Protein 3BD3 (pdb70)

CATH classification: 2.60.40.10

Secondary structure (DSSP, 8-state):
--EEEE-SEEEE-TT--EEEEEEESS--EETTTTEE-EEEEEE-TTSPPEEEEETTTEEPTT--TTEEEEEETTEEEEEESS--GGG-EEEEEEE-SS-SS-B---EEEEE-/--EEEE-SEEEE-TT--EEEEEEESS--EETTTTEE-EEEEEE-TTS--EEEEETTTEEPTT--TTEEEEEETTEEEEEESS--GGG-EEEEEEE-SSSS-EE---EEEEE-

B-factor: mean 33.88, std 13.58, range [15.24, 84.73]

Sequence (224 aa):
LVMSQSPSSLAVSAGEKVTMSCKSSQSLFNSRTRKNYLAWYQQKPGQSPKLLIYWASTRESGVPDRFTGSGSGTDFTLTISSVQAEDLAVYYCKQSYYHMYTFGSGTKLEIKLVMSQSPSSLAVSAGEKVTMSCKSSQSLFNSRTRKNYLAWYQQKPGQSPKLLIYWASTRESGVPDRFTGSGSGTDFTLTISSVQAEDLAVYYCKQSYYHMYTFGSGTKLEIK

Structure (mmCIF, N/CA/C/O backbone):
data_3BD3
#
_entry.id   3BD3
#
_cell.length_a   61.746
_cell.length_b   61.746
_cell.length_c   95.752
_cell.angle_alpha   90.00
_cell.angle_beta   90.00
_cell.angle_gamma   120.00
#
_symmetry.space_group_name_H-M   'P 31 2 1'
#
loop_
_entity.id
_entity.type
_entity.pdbx_description
1 polymer 'catalytic antibody'
2 non-polymer 2-[BIS-(2-HYDROXY-ETHYL)-AMINO]-2-HYDROXYMETHYL-PROPANE-1,3-DIOL
3 water water
#
loop_
_atom_site.group_PDB
_atom_site.id
_atom_site.type_symbol
_atom_site.label_atom_id
_atom_site.label_alt_id
_atom_site.label_comp_id
_atom_site.label_asym_id
_atom_site.label_entity_id
_atom_site.label_seq_id
_atom_site.pdbx_PDB_ins_code
_atom_site.Cartn_x
_atom_site.Cartn_y
_atom_site.Cartn_z
_atom_site.occupancy
_atom_site.B_iso_or_equiv
_atom_site.auth_seq_id
_atom_site.auth_comp_id
_atom_site.auth_asym_id
_atom_site.auth_atom_id
_atom_site.pdbx_PDB_model_num
ATOM 1 N N . LEU A 1 1 ? -85.733 59.477 148.548 1.00 50.93 160 LEU A N 1
ATOM 2 C CA . LEU A 1 1 ? -84.301 59.183 148.252 1.00 50.31 160 LEU A CA 1
ATOM 3 C C . LEU A 1 1 ? -83.383 60.141 149.005 1.00 49.59 160 LEU A C 1
ATOM 4 O O . LEU A 1 1 ? -83.518 61.360 148.898 1.00 49.60 160 LEU A O 1
ATOM 9 N N . VAL A 1 2 ? -82.447 59.581 149.765 1.00 48.07 161 VAL A N 1
ATOM 10 C CA . VAL A 1 2 ? -81.507 60.381 150.540 1.00 47.39 161 VAL A CA 1
ATOM 11 C C . VAL A 1 2 ? -80.056 60.035 150.209 1.00 45.77 161 VAL A C 1
ATOM 12 O O . VAL A 1 2 ? -79.628 58.894 150.376 1.00 46.41 161 VAL A O 1
ATOM 16 N N . MET A 1 3 ? -79.308 61.030 149.737 1.00 43.61 162 MET A N 1
ATOM 17 C CA . MET A 1 3 ? -77.898 60.853 149.390 1.00 41.22 162 MET A CA 1
ATOM 18 C C . MET A 1 3 ? -77.050 61.392 150.538 1.00 40.32 162 MET A C 1
ATOM 19 O O . MET A 1 3 ? -77.153 62.567 150.889 1.00 39.86 162 MET A O 1
ATOM 24 N N . SER A 1 4 ? -76.212 60.542 151.123 1.00 37.10 163 SER A N 1
ATOM 25 C CA . SER A 1 4 ? -75.379 60.972 152.241 1.00 36.10 163 SER A CA 1
ATOM 26 C C . SER A 1 4 ? -73.897 60.682 152.030 1.00 34.18 163 SER A C 1
ATOM 27 O O . SER A 1 4 ? -73.512 59.553 151.714 1.00 35.07 163 SER A O 1
ATOM 30 N N . GLN A 1 5 ? -73.069 61.704 152.219 1.00 28.65 164 GLN A N 1
ATOM 31 C CA . GLN A 1 5 ? -71.629 61.553 152.057 1.00 26.10 164 GLN A CA 1
ATOM 32 C C . GLN A 1 5 ? -70.912 61.611 153.395 1.00 24.98 164 GLN A C 1
ATOM 33 O O . GLN A 1 5 ? -71.405 62.196 154.363 1.00 25.95 164 GLN A O 1
ATOM 39 N N . SER A 1 6 ? -69.747 60.980 153.443 1.00 23.27 165 SER A N 1
ATOM 40 C CA . SER A 1 6 ? -68.914 60.981 154.637 1.00 22.51 165 SER A CA 1
ATOM 41 C C . SER A 1 6 ? -67.518 60.537 154.230 1.00 21.83 165 SER A C 1
ATOM 42 O O . SER A 1 6 ? -67.355 59.813 153.251 1.00 21.56 165 SER A O 1
ATOM 45 N N . PRO A 1 7 ? -66.488 61.008 154.943 1.00 20.98 166 PRO A N 1
ATOM 46 C CA . PRO A 1 7 ? -66.586 61.927 156.079 1.00 20.65 166 PRO A CA 1
ATOM 47 C C . PRO A 1 7 ? -66.800 63.339 155.551 1.00 20.92 166 PRO A C 1
ATOM 48 O O . PRO A 1 7 ? -66.591 63.602 154.366 1.00 22.21 166 PRO A O 1
ATOM 52 N N . SER A 1 8 ? -67.222 64.255 156.415 1.00 20.90 167 SER A N 1
ATOM 53 C CA . SER A 1 8 ? -67.445 65.622 155.973 1.00 21.93 167 SER A CA 1
ATOM 54 C C . SER A 1 8 ? -66.144 66.356 155.634 1.00 20.76 167 SER A C 1
ATOM 55 O O . SER A 1 8 ? -66.090 67.153 154.691 1.00 22.66 167 SER A O 1
ATOM 58 N N . SER A 1 9 ? -65.098 66.080 156.404 1.00 21.41 168 SER A N 1
ATOM 59 C CA . SER A 1 9 ? -63.799 66.713 156.220 1.00 21.82 168 SER A CA 1
ATOM 60 C C . SER A 1 9 ? -62.653 65.721 156.397 1.00 23.70 168 SER A C 1
ATOM 61 O O . SER A 1 9 ? -62.654 64.911 157.329 1.00 24.27 168 SER A O 1
ATOM 64 N N . LEU A 1 10 ? -61.692 65.786 155.479 1.00 23.64 169 LEU A N 1
ATOM 65 C CA . LEU A 1 10 ? -60.514 64.928 155.500 1.00 25.60 169 LEU A CA 1
ATOM 66 C C . LEU A 1 10 ? -59.270 65.800 155.476 1.00 25.96 169 LEU A C 1
ATOM 67 O O . LEU A 1 10 ? -59.118 66.646 154.597 1.00 25.16 169 LEU A O 1
ATOM 72 N N . ALA A 1 11 ? -58.390 65.592 156.446 1.00 28.50 170 ALA A N 1
ATOM 73 C CA . ALA A 1 11 ? -57.147 66.341 156.537 1.00 30.89 170 ALA A CA 1
ATOM 74 C C . ALA A 1 11 ? -56.016 65.322 156.559 1.00 32.69 170 ALA A C 1
ATOM 75 O O . ALA A 1 11 ? -55.857 64.589 157.533 1.00 34.99 170 ALA A O 1
ATOM 77 N N . VAL A 1 12 ? -55.238 65.262 155.484 1.00 34.26 171 VAL A N 1
ATOM 78 C CA . VAL A 1 12 ? -54.143 64.302 155.418 1.00 36.49 171 VAL A CA 1
ATOM 79 C C . VAL A 1 12 ? -52.844 64.943 154.948 1.00 36.50 171 VAL A C 1
ATOM 80 O O . VAL A 1 12 ? -52.808 66.122 154.601 1.00 35.85 171 VAL A O 1
ATOM 84 N N . SER A 1 13 ? -51.770 64.163 154.956 1.00 37.42 172 SER A N 1
ATOM 85 C CA . SER A 1 13 ? -50.482 64.669 154.512 1.00 37.89 172 SER A CA 1
ATOM 86 C C . SER A 1 13 ? -50.295 64.322 153.041 1.00 36.59 172 SER A C 1
ATOM 87 O O . SER A 1 13 ? -50.906 63.382 152.532 1.00 34.49 172 SER A O 1
ATOM 90 N N . ALA A 1 14 ? -49.465 65.098 152.352 1.00 36.84 173 ALA A N 1
ATOM 91 C CA . ALA A 1 14 ? -49.215 64.870 150.936 1.00 36.19 173 ALA A CA 1
ATOM 92 C C . ALA A 1 14 ? -48.749 63.439 150.679 1.00 35.54 173 ALA A C 1
ATOM 93 O O . ALA A 1 14 ? -47.990 62.874 151.466 1.00 36.37 173 ALA A O 1
ATOM 95 N N . GLY A 1 15 ? -49.218 62.860 149.578 1.00 34.39 174 GLY A N 1
ATOM 96 C CA . GLY A 1 15 ? -48.833 61.506 149.226 1.00 33.76 174 GLY A CA 1
ATOM 97 C C . GLY A 1 15 ? -49.703 60.409 149.814 1.00 32.14 174 GLY A C 1
ATOM 98 O O . GLY A 1 15 ? -49.622 59.260 149.382 1.00 33.44 174 GLY A O 1
ATOM 99 N N . GLU A 1 16 ? -50.531 60.747 150.795 1.00 31.93 175 GLU A N 1
ATOM 100 C CA . GLU A 1 16 ? -51.399 59.749 151.420 1.00 32.06 175 GLU A CA 1
ATOM 101 C C . GLU A 1 16 ? -52.606 59.385 150.565 1.00 29.60 175 GLU A C 1
ATOM 102 O O . GLU A 1 16 ? -53.017 60.144 149.690 1.00 29.22 175 GLU A O 1
ATOM 108 N N . LYS A 1 17 ? -53.168 58.209 150.821 1.00 27.30 176 LYS A N 1
ATOM 109 C CA . LYS A 1 17 ? -54.352 57.759 150.104 1.00 24.83 176 LYS A CA 1
ATOM 110 C C . LYS A 1 17 ? -55.565 58.094 150.969 1.00 22.89 176 LYS A C 1
ATOM 111 O O . LYS A 1 17 ? -55.472 58.100 152.191 1.00 23.01 176 LYS A O 1
ATOM 117 N N . VAL A 1 18 ? -56.689 58.399 150.333 1.00 22.98 177 VAL A N 1
ATOM 118 C CA . VAL A 1 18 ? -57.919 58.667 151.063 1.00 21.19 177 VAL A CA 1
ATOM 119 C C . VAL A 1 18 ? -59.079 58.009 150.349 1.00 21.16 177 VAL A C 1
ATOM 120 O O . VAL A 1 18 ? -59.040 57.789 149.138 1.00 20.29 177 VAL A O 1
ATOM 124 N N . THR A 1 19 ? -60.111 57.683 151.111 1.00 18.77 178 THR A N 1
ATOM 125 C CA . THR A 1 19 ? -61.312 57.118 150.530 1.00 19.32 178 THR A CA 1
ATOM 126 C C . THR A 1 19 ? -62.480 57.862 151.169 1.00 20.70 178 THR A C 1
ATOM 127 O O . THR A 1 19 ? -62.406 58.266 152.330 1.00 20.37 178 THR A O 1
ATOM 131 N N . MET A 1 20 ? -63.533 58.078 150.392 1.00 20.77 179 MET A N 1
ATOM 132 C CA . MET A 1 20 ? -64.727 58.751 150.893 1.00 21.05 179 MET A CA 1
ATOM 133 C C . MET A 1 20 ? -65.946 58.006 150.379 1.00 21.41 179 MET A C 1
ATOM 134 O O . MET A 1 20 ? -65.900 57.375 149.323 1.00 20.05 179 MET A O 1
ATOM 139 N N . SER A 1 21 ? -67.039 58.091 151.129 1.00 21.02 180 SER A N 1
ATOM 140 C CA . SER A 1 21 ? -68.263 57.381 150.792 1.00 21.51 180 SER A CA 1
ATOM 141 C C . SER A 1 21 ? -69.449 58.237 150.391 1.00 23.61 180 SER A C 1
ATOM 142 O O . SER A 1 21 ? -69.565 59.396 150.779 1.00 21.23 180 SER A O 1
ATOM 145 N N . CYS A 1 22 ? -70.338 57.608 149.637 1.00 25.62 181 CYS A N 1
ATOM 146 C CA . CYS A 1 22 ? -71.566 58.214 149.175 1.00 28.54 181 CYS A CA 1
ATOM 147 C C . CYS A 1 22 ? -72.615 57.112 149.240 1.00 31.15 181 CYS A C 1
ATOM 148 O O . CYS A 1 22 ? -72.521 56.119 148.516 1.00 29.75 181 CYS A O 1
ATOM 151 N N . LYS A 1 23 ? -73.591 57.269 150.131 1.00 33.55 182 LYS A N 1
ATOM 152 C CA . LYS A 1 23 ? -74.657 56.282 150.270 1.00 35.88 182 LYS A CA 1
ATOM 153 C C . LYS A 1 23 ? -75.980 56.835 149.774 1.00 37.49 182 LYS A C 1
ATOM 154 O O . LYS A 1 23 ? -76.216 58.044 149.808 1.00 36.63 182 LYS A O 1
ATOM 160 N N . SER A 1 24 ? -76.839 55.937 149.311 1.00 38.65 183 SER A N 1
ATOM 161 C CA . SER A 1 24 ? -78.158 56.306 148.824 1.00 41.29 183 SER A CA 1
ATOM 162 C C . SER A 1 24 ? -79.172 55.456 149.575 1.00 41.81 183 SER A C 1
ATOM 163 O O . SER A 1 24 ? -78.890 54.309 149.920 1.00 41.70 183 SER A O 1
ATOM 166 N N . SER A 1 25 ? -80.344 56.026 149.841 1.00 43.82 184 SER A N 1
ATOM 167 C CA . SER A 1 25 ? -81.395 55.311 150.555 1.00 44.36 184 SER A CA 1
ATOM 168 C C . SER A 1 25 ? -82.033 54.261 149.650 1.00 45.13 184 SER A C 1
ATOM 169 O O . SER A 1 25 ? -82.651 53.310 150.128 1.00 45.02 184 SER A O 1
ATOM 172 N N . GLN A 1 26 ? -81.875 54.442 148.341 1.00 45.69 185 GLN A N 1
ATOM 173 C CA . GLN A 1 26 ? -82.429 53.517 147.354 1.00 45.94 185 GLN A CA 1
ATOM 174 C C . GLN A 1 26 ? -81.341 53.117 146.358 1.00 44.57 185 GLN A C 1
ATOM 175 O O . GLN A 1 26 ? -80.406 53.878 146.118 1.00 43.77 185 GLN A O 1
ATOM 181 N N . SER A 1 27 ? -81.468 51.925 145.780 1.00 43.89 186 SER A N 1
ATOM 182 C CA . SER A 1 27 ? -80.493 51.439 144.805 1.00 42.74 186 SER A CA 1
ATOM 183 C C . SER A 1 27 ? -80.433 52.341 143.576 1.00 42.18 186 SER A C 1
ATOM 184 O O . SER A 1 27 ? -81.463 52.807 143.086 1.00 43.62 186 SER A O 1
ATOM 187 N N . LEU A 1 28 ? -79.224 52.584 143.077 1.00 40.75 187 LEU A N 1
ATOM 188 C CA . LEU A 1 28 ? -79.036 53.427 141.901 1.00 40.00 187 LEU A CA 1
ATOM 189 C C . LEU A 1 28 ? -78.700 52.572 140.687 1.00 40.25 187 LEU A C 1
ATOM 190 O O . LEU A 1 28 ? -78.321 53.085 139.633 1.00 38.28 187 LEU A O 1
ATOM 195 N N . PHE A 1 29 ? -78.843 51.262 140.847 1.00 42.01 188 PHE A N 1
ATOM 196 C CA . PHE A 1 29 ? -78.551 50.321 139.774 1.00 43.95 188 PHE A CA 1
ATOM 197 C C . PHE A 1 29 ? -79.758 50.116 138.865 1.00 45.61 188 PHE A C 1
ATOM 198 O O . PHE A 1 29 ? -80.842 49.756 139.326 1.00 44.69 188 PHE A O 1
ATOM 206 N N . ASN A 1 30 ? -79.561 50.346 137.572 1.00 48.18 189 ASN A N 1
ATOM 207 C CA . ASN A 1 30 ? -80.626 50.176 136.595 1.00 51.55 189 ASN A CA 1
ATOM 208 C C . ASN A 1 30 ? -80.509 48.807 135.932 1.00 52.86 189 ASN A C 1
ATOM 209 O O . ASN A 1 30 ? -79.473 48.475 135.359 1.00 52.37 189 ASN A O 1
ATOM 214 N N . SER A 1 31 ? -81.576 48.018 136.016 1.00 54.66 190 SER A N 1
ATOM 215 C CA . SER A 1 31 ? -81.589 46.681 135.433 1.00 56.92 190 SER A CA 1
ATOM 216 C C . SER A 1 31 ? -81.672 46.708 133.910 1.00 57.77 190 SER A C 1
ATOM 217 O O . SER A 1 31 ? -81.494 45.681 133.254 1.00 58.10 190 SER A O 1
ATOM 220 N N . ARG A 1 32 ? -81.938 47.886 133.353 1.00 58.76 191 ARG A N 1
ATOM 221 C CA . ARG A 1 32 ? -82.048 48.045 131.907 1.00 59.17 191 ARG A CA 1
ATOM 222 C C . ARG A 1 32 ? -80.676 48.163 131.248 1.00 58.10 191 ARG A C 1
ATOM 223 O O . ARG A 1 32 ? -80.309 47.336 130.413 1.00 57.78 191 ARG A O 1
ATOM 231 N N . THR A 1 33 ? -79.926 49.196 131.623 1.00 56.04 192 THR A N 1
ATOM 232 C CA . THR A 1 33 ? -78.593 49.420 131.069 1.00 54.24 192 THR A CA 1
ATOM 233 C C . THR A 1 33 ? -77.537 48.719 131.913 1.00 52.13 192 THR A C 1
ATOM 234 O O . THR A 1 33 ? -76.368 48.656 131.536 1.00 51.77 192 THR A O 1
ATOM 238 N N . ARG A 1 34 ? -77.963 48.197 133.058 1.00 50.58 193 ARG A N 1
ATOM 239 C CA . ARG A 1 34 ? -77.078 47.495 133.975 1.00 50.37 193 ARG A CA 1
ATOM 240 C C . ARG A 1 34 ? -75.860 48.316 134.381 1.00 48.79 193 ARG A C 1
ATOM 241 O O . ARG A 1 34 ? -74.719 47.870 134.266 1.00 48.25 193 ARG A O 1
ATOM 249 N N . LYS A 1 35 ? -76.126 49.524 134.861 1.00 47.66 194 LYS A N 1
ATOM 250 C CA . LYS A 1 35 ? -75.087 50.434 135.320 1.00 46.50 194 LYS A CA 1
ATOM 251 C C . LYS A 1 35 ? -75.621 51.272 136.478 1.00 44.60 194 LYS A C 1
ATOM 252 O O . LYS A 1 35 ? -76.833 51.428 136.639 1.00 43.10 194 LYS A O 1
ATOM 258 N N . ASN A 1 36 ? -74.708 51.795 137.288 1.00 42.50 195 ASN A N 1
ATOM 259 C CA . ASN A 1 36 ? -75.071 52.624 138.430 1.00 40.89 195 ASN A CA 1
ATOM 260 C C . ASN A 1 36 ? -74.920 54.090 138.050 1.00 39.77 195 ASN A C 1
ATOM 261 O O . ASN A 1 36 ? -73.823 54.553 137.739 1.00 39.66 195 ASN A O 1
ATOM 266 N N . TYR A 1 37 ? -76.031 54.815 138.070 1.00 39.68 196 TYR A N 1
ATOM 267 C CA . TYR A 1 37 ? -76.021 56.225 137.714 1.00 39.49 196 TYR A CA 1
ATOM 268 C C . TYR A 1 37 ? -75.576 57.085 138.887 1.00 38.09 196 TYR A C 1
ATOM 269 O O . TYR A 1 37 ? -76.376 57.772 139.520 1.00 38.78 196 TYR A O 1
ATOM 278 N N . LEU A 1 38 ? -74.280 57.024 139.165 1.00 36.35 197 LEU A N 1
ATOM 2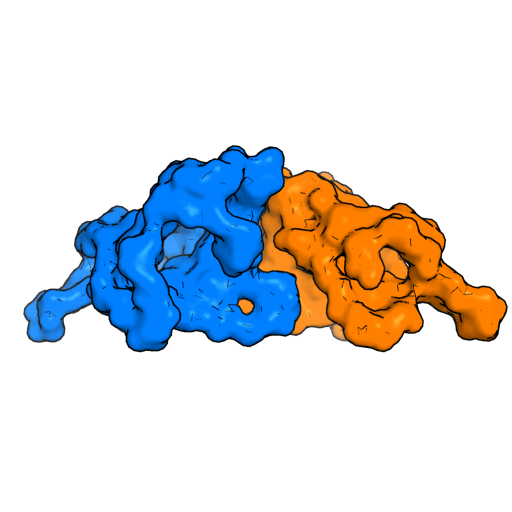79 C CA . LEU A 1 38 ? -73.678 57.782 140.248 1.00 34.21 197 LEU A CA 1
ATOM 280 C C . LEU A 1 38 ? -72.384 58.379 139.707 1.00 33.21 197 LEU A C 1
ATOM 281 O O . LEU A 1 38 ? -71.577 57.680 139.098 1.00 34.34 197 LEU A O 1
ATOM 286 N N . ALA A 1 39 ? -72.198 59.679 139.909 1.00 30.81 198 ALA A N 1
ATOM 287 C CA . ALA A 1 39 ? -70.998 60.351 139.436 1.00 28.41 198 ALA A CA 1
ATOM 288 C C . ALA A 1 39 ? -70.303 61.089 140.574 1.00 27.82 198 ALA A C 1
ATOM 289 O O . ALA A 1 39 ? -70.894 61.315 141.635 1.00 29.30 198 ALA A O 1
ATOM 291 N N . TRP A 1 40 ? -69.043 61.448 140.348 1.00 26.66 199 TRP A N 1
ATOM 292 C CA . TRP A 1 40 ? -68.245 62.170 141.336 1.00 27.00 199 TRP A CA 1
ATOM 293 C C . TRP A 1 40 ? -67.671 63.436 140.714 1.00 27.32 199 TRP A C 1
ATOM 294 O O . TRP A 1 40 ? -67.134 63.404 139.605 1.00 26.86 199 TRP A O 1
ATOM 305 N N . TYR A 1 41 ? -67.772 64.546 141.436 1.00 29.02 200 TYR A N 1
ATOM 306 C CA . TYR A 1 41 ? -67.256 65.820 140.950 1.00 29.70 200 TYR A CA 1
ATOM 307 C C . TYR A 1 41 ? -66.245 66.433 141.911 1.00 28.47 200 TYR A C 1
ATOM 308 O O . TYR A 1 41 ? -66.288 66.190 143.118 1.00 29.73 200 TYR A O 1
ATOM 317 N N . GLN A 1 42 ? -65.335 67.225 141.357 1.00 25.30 201 GLN A N 1
ATOM 318 C CA . GLN A 1 42 ? -64.317 67.923 142.132 1.00 25.02 201 GLN A CA 1
ATOM 319 C C . GLN A 1 42 ? -64.656 69.407 142.064 1.00 24.47 201 GLN A C 1
ATOM 320 O O . GLN A 1 42 ? -64.814 69.966 140.978 1.00 24.90 201 GLN A O 1
ATOM 326 N N . GLN A 1 43 ? -64.766 70.045 143.224 1.00 24.59 202 GLN A N 1
ATOM 327 C CA . GLN A 1 43 ? -65.118 71.454 143.269 1.00 25.49 202 GLN A CA 1
ATOM 328 C C . GLN A 1 43 ? -64.088 72.287 144.009 1.00 25.24 202 GLN A C 1
ATOM 329 O O . GLN A 1 43 ? -63.939 72.173 145.224 1.00 24.90 202 GLN A O 1
ATOM 335 N N . LYS A 1 44 ? -63.370 73.123 143.270 1.00 27.22 203 LYS A N 1
ATOM 336 C CA . LYS A 1 44 ? -62.372 73.990 143.873 1.00 29.34 203 LYS A CA 1
ATOM 337 C C . LYS A 1 44 ? -63.020 75.345 144.115 1.00 31.64 203 LYS A C 1
ATOM 338 O O . LYS A 1 44 ? -63.991 75.700 143.452 1.00 30.70 203 LYS A O 1
ATOM 344 N N . PRO A 1 45 ? -62.492 76.119 145.076 1.00 32.86 204 PRO A N 1
ATOM 345 C CA . PRO A 1 45 ? -63.026 77.441 145.413 1.00 34.26 204 PRO A CA 1
ATOM 346 C C . PRO A 1 45 ? -63.318 78.355 144.220 1.00 35.32 204 PRO A C 1
ATOM 347 O O . PRO A 1 45 ? -62.409 78.763 143.499 1.00 35.10 204 PRO A O 1
ATOM 351 N N . GLY A 1 46 ? -64.597 78.660 144.026 1.00 36.31 205 GLY A N 1
ATOM 352 C CA . GLY A 1 46 ? -65.011 79.543 142.951 1.00 38.20 205 GLY A CA 1
ATOM 353 C C . GLY A 1 46 ? -64.895 79.029 141.528 1.00 38.92 205 GLY A C 1
ATOM 354 O O . GLY A 1 46 ? -65.415 79.659 140.608 1.00 40.72 205 GLY A O 1
ATOM 355 N N . GLN A 1 47 ? -64.224 77.899 141.333 1.00 39.61 206 GLN A N 1
ATOM 356 C CA . GLN A 1 47 ? -64.056 77.336 139.994 1.00 39.74 206 GLN A CA 1
ATOM 357 C C . GLN A 1 47 ? -65.283 76.570 139.515 1.00 38.71 206 GLN A C 1
ATOM 358 O O . GLN A 1 47 ? -66.234 76.361 140.267 1.00 37.51 206 GLN A O 1
ATOM 364 N N . SER A 1 48 ? -65.264 76.160 138.251 1.00 39.51 207 SER A N 1
ATOM 365 C CA . SER A 1 48 ? -66.377 75.400 137.697 1.00 40.04 207 SER A CA 1
ATOM 366 C C . SER A 1 48 ? -66.191 73.934 138.083 1.00 40.32 207 SER A C 1
ATOM 367 O O . SER A 1 48 ? -65.067 73.428 138.095 1.00 40.08 207 SER A O 1
ATOM 370 N N . PRO A 1 49 ? -67.289 73.239 138.419 1.00 40.79 208 PRO A N 1
ATOM 371 C CA . PRO A 1 49 ? -67.236 71.825 138.804 1.00 41.20 208 PRO A CA 1
ATOM 372 C C . PRO A 1 49 ? -66.499 70.999 137.755 1.00 40.58 208 PRO A C 1
ATOM 373 O O . PRO A 1 49 ? -66.605 71.270 136.557 1.00 39.21 208 PRO A O 1
ATOM 377 N N . LYS A 1 50 ? -65.756 69.993 138.202 1.00 39.73 209 LYS A N 1
ATOM 378 C CA . LYS A 1 50 ? -65.015 69.137 137.283 1.00 39.66 209 LYS A CA 1
ATOM 379 C C . LYS A 1 50 ? -65.459 67.685 137.417 1.00 38.75 209 LYS A C 1
ATOM 380 O O . LYS A 1 50 ? -65.343 67.088 138.485 1.00 37.74 209 LYS A O 1
ATOM 386 N N . LEU A 1 51 ? -65.977 67.126 136.329 1.00 36.92 210 LEU A N 1
ATOM 387 C CA . LEU A 1 51 ? -66.427 65.740 136.329 1.00 35.71 210 LEU A CA 1
ATOM 388 C C . LEU A 1 51 ? -65.217 64.826 136.452 1.00 34.90 210 LEU A C 1
ATOM 389 O O . LEU A 1 51 ? -64.275 64.917 135.662 1.00 33.55 210 LEU A O 1
ATOM 394 N N . LEU A 1 52 ? -65.241 63.953 137.453 1.00 33.25 211 LEU A N 1
ATOM 395 C CA . LEU A 1 52 ? -64.142 63.023 137.682 1.00 34.04 211 LEU A CA 1
ATOM 396 C C . LEU A 1 52 ? -64.513 61.615 137.245 1.00 33.91 211 LEU A C 1
ATOM 397 O O . LEU A 1 52 ? -63.774 60.964 136.505 1.00 34.49 211 LEU A O 1
ATOM 402 N N . ILE A 1 53 ? -65.667 61.152 137.708 1.00 35.20 212 ILE A N 1
ATOM 403 C CA . ILE A 1 53 ? -66.126 59.809 137.396 1.00 34.88 212 ILE A CA 1
ATOM 404 C C . ILE A 1 53 ? -67.637 59.742 137.194 1.00 35.94 212 ILE A C 1
ATOM 405 O O . ILE A 1 53 ? -68.402 60.434 137.870 1.00 33.13 212 ILE A O 1
ATOM 410 N N . TYR A 1 54 ? -68.056 58.919 136.237 1.00 36.46 213 TYR A N 1
ATOM 411 C CA . TYR A 1 54 ? -69.471 58.715 135.952 1.00 38.13 213 TYR A CA 1
ATOM 412 C C . TYR A 1 54 ? -69.713 57.214 135.819 1.00 37.91 213 TYR A C 1
ATOM 413 O O . TYR A 1 54 ? -68.767 56.444 135.656 1.00 36.80 213 TYR A O 1
ATOM 422 N N . TRP A 1 55 ? -70.970 56.798 135.905 1.00 38.40 214 TRP A N 1
ATOM 423 C CA . TRP A 1 55 ? -71.309 55.380 135.835 1.00 40.06 214 TRP A CA 1
ATOM 424 C C . TRP A 1 55 ? -70.639 54.631 136.986 1.00 38.80 214 TRP A C 1
ATOM 425 O O . TRP A 1 55 ? -70.281 53.457 136.862 1.00 36.88 214 TRP A O 1
ATOM 436 N N . ALA A 1 56 ? -70.471 55.334 138.104 1.00 36.61 215 ALA A N 1
ATOM 437 C CA . ALA A 1 56 ? -69.865 54.794 139.320 1.00 34.94 215 ALA A CA 1
ATOM 438 C C . ALA A 1 56 ? -68.367 54.494 139.249 1.00 34.79 215 ALA A C 1
ATOM 439 O O . ALA A 1 56 ? -67.641 54.731 140.215 1.00 30.07 215 ALA A O 1
ATOM 441 N N . SER A 1 57 ? -67.897 53.979 138.116 1.00 34.39 216 SER A N 1
ATOM 442 C CA . SER A 1 57 ? -66.482 53.642 137.999 1.00 36.74 216 SER A CA 1
ATOM 443 C C . SER A 1 57 ? -65.785 54.063 136.709 1.00 37.72 216 SER A C 1
ATOM 444 O O . SER A 1 57 ? -64.601 53.773 136.526 1.00 37.89 216 SER A O 1
ATOM 447 N N . THR A 1 58 ? -66.498 54.736 135.814 1.00 38.71 217 THR A N 1
ATOM 448 C CA . THR A 1 58 ? -65.884 55.164 134.563 1.00 40.52 217 THR A CA 1
ATOM 449 C C . THR A 1 58 ? -65.185 56.506 134.739 1.00 41.28 217 THR A C 1
ATOM 450 O O . THR A 1 58 ? -65.822 57.518 135.031 1.00 39.97 217 THR A O 1
ATOM 454 N N . ARG A 1 59 ? -63.868 56.502 134.566 1.00 42.16 218 ARG A N 1
ATOM 455 C CA . ARG A 1 59 ? -63.068 57.711 134.718 1.00 44.49 218 ARG A CA 1
ATOM 456 C C . ARG A 1 59 ? -63.159 58.610 133.486 1.00 45.19 218 ARG A C 1
ATOM 457 O O . ARG A 1 59 ? -62.967 58.158 132.358 1.00 44.22 218 ARG A O 1
ATOM 465 N N . GLU A 1 60 ? -63.461 59.885 133.715 1.00 46.27 219 GLU A N 1
ATOM 466 C CA . GLU A 1 60 ? -63.581 60.861 132.635 1.00 48.54 219 GLU A CA 1
ATOM 467 C C . GLU A 1 60 ? -62.222 61.108 131.991 1.00 48.81 219 GLU A C 1
ATOM 468 O O . GLU A 1 60 ? -61.193 61.085 132.667 1.00 49.06 219 GLU A O 1
ATOM 474 N N . SER A 1 61 ? -62.220 61.343 130.683 1.00 50.11 220 SER A N 1
ATOM 475 C CA . SER A 1 61 ? -60.977 61.589 129.962 1.00 50.23 220 SER A CA 1
ATOM 476 C C . SER A 1 61 ? -60.248 62.791 130.549 1.00 49.88 220 SER A C 1
ATOM 477 O O . SER A 1 61 ? -60.852 63.836 130.792 1.00 50.20 220 SER A O 1
ATOM 480 N N . GLY A 1 62 ? -58.948 62.633 130.780 1.00 49.56 221 GLY A N 1
ATOM 481 C CA . GLY A 1 62 ? -58.154 63.714 131.336 1.00 49.32 221 GLY A CA 1
ATOM 482 C C . GLY A 1 62 ? -57.886 63.546 132.820 1.00 49.14 221 GLY A C 1
ATOM 483 O O . GLY A 1 62 ? -57.040 64.236 133.389 1.00 49.29 221 GLY A O 1
ATOM 484 N N . VAL A 1 63 ? -58.608 62.624 133.448 1.00 48.23 222 VAL A N 1
ATOM 485 C CA . VAL A 1 63 ? -58.451 62.364 134.876 1.00 46.89 222 VAL A CA 1
ATOM 486 C C . VAL A 1 63 ? -57.452 61.232 135.111 1.00 46.31 222 VAL A C 1
ATOM 487 O O . VAL A 1 63 ? -57.598 60.140 134.560 1.00 46.10 222 VAL A O 1
ATOM 491 N N . PRO A 1 64 ? -56.424 61.480 135.939 1.00 45.76 223 PRO A N 1
ATOM 492 C CA . PRO A 1 64 ? -55.393 60.483 136.249 1.00 45.67 223 PRO A CA 1
ATOM 493 C C . PRO A 1 64 ? -55.924 59.269 137.009 1.00 45.62 223 PRO A C 1
ATOM 494 O O . PRO A 1 64 ? -56.957 59.345 137.678 1.00 45.23 223 PRO A O 1
ATOM 498 N N . ASP A 1 65 ? -55.210 58.151 136.907 1.00 44.77 224 ASP A N 1
ATOM 499 C CA . ASP A 1 65 ? -55.622 56.924 137.579 1.00 45.00 224 ASP A CA 1
ATOM 500 C C . ASP A 1 65 ? -55.639 57.037 139.102 1.00 42.82 224 ASP A C 1
ATOM 501 O O . ASP A 1 65 ? -55.996 56.079 139.789 1.00 43.35 224 ASP A O 1
ATOM 506 N N . ARG A 1 66 ? -55.249 58.197 139.627 1.00 41.27 225 ARG A N 1
ATOM 507 C CA . ARG A 1 66 ? -55.245 58.403 141.075 1.00 39.12 225 ARG A CA 1
ATOM 508 C C . ARG A 1 66 ? -56.679 58.437 141.587 1.00 36.76 225 ARG A C 1
ATOM 509 O O . ARG A 1 66 ? -56.942 58.104 142.742 1.00 33.77 225 ARG A O 1
ATOM 517 N N . PHE A 1 67 ? -57.598 58.856 140.720 1.00 34.12 226 PHE A N 1
ATOM 518 C CA . PHE A 1 67 ? -59.015 58.927 141.063 1.00 33.80 226 PHE A CA 1
ATOM 519 C C . PHE A 1 67 ? -59.705 57.649 140.610 1.00 34.16 226 PHE A C 1
ATOM 520 O O . PHE A 1 67 ? -59.705 57.323 139.421 1.00 34.42 226 PHE A O 1
ATOM 528 N N . THR A 1 68 ? -60.287 56.925 141.559 1.00 33.14 227 THR A N 1
ATOM 529 C CA . THR A 1 68 ? -60.978 55.677 141.250 1.00 33.47 227 THR A CA 1
ATOM 530 C C . THR A 1 68 ? -62.331 55.606 141.943 1.00 32.42 227 THR A C 1
ATOM 531 O O . THR A 1 68 ? -62.428 55.809 143.153 1.00 29.68 227 THR A O 1
ATOM 535 N N . GLY A 1 69 ? -63.368 55.311 141.171 1.00 31.65 228 GLY A N 1
ATOM 536 C CA . GLY A 1 69 ? -64.698 55.197 141.733 1.00 31.74 228 GLY A CA 1
ATOM 537 C C . GLY A 1 69 ? -65.108 53.740 141.761 1.00 31.11 228 GLY A C 1
ATOM 538 O O . GLY A 1 69 ? -64.794 52.989 140.836 1.00 31.30 228 GLY A O 1
ATOM 539 N N . SER A 1 70 ? -65.795 53.332 142.824 1.00 29.86 229 SER A N 1
ATOM 540 C CA . SER A 1 70 ? -66.243 51.951 142.954 1.00 30.24 229 SER A CA 1
ATOM 541 C C . SER A 1 70 ? -67.552 51.834 143.718 1.00 30.51 229 SER A C 1
ATOM 542 O O . SER A 1 70 ? -68.089 52.827 144.211 1.00 28.98 229 SER A O 1
ATOM 545 N N . GLY A 1 71 ? -68.059 50.608 143.805 1.00 30.50 230 GLY A N 1
ATOM 546 C CA . GLY A 1 71 ? -69.300 50.359 144.512 1.00 32.82 230 GLY A CA 1
ATOM 547 C C . GLY A 1 71 ? -70.485 50.146 143.591 1.00 34.02 230 GLY A C 1
ATOM 548 O O . GLY A 1 71 ? -70.428 50.448 142.398 1.00 32.46 230 GLY A O 1
ATOM 549 N N . SER A 1 72 ? -71.568 49.621 144.154 1.00 35.78 231 SER A N 1
ATOM 550 C CA . SER A 1 72 ? -72.781 49.373 143.391 1.00 37.03 231 SER A CA 1
ATOM 551 C C . SER A 1 72 ? -73.986 49.293 144.320 1.00 37.05 231 SER A C 1
ATOM 552 O O . SER A 1 72 ? -73.855 48.967 145.502 1.00 38.58 231 SER A O 1
ATOM 555 N N . GLY A 1 73 ? -75.160 49.601 143.782 1.00 36.68 232 GLY A N 1
ATOM 556 C CA . GLY A 1 73 ? -76.368 49.549 144.580 1.00 36.67 232 GLY A CA 1
ATOM 557 C C . GLY A 1 73 ? -76.574 50.795 145.415 1.00 36.97 232 GLY A C 1
ATOM 558 O O . GLY A 1 73 ? -77.088 51.799 144.919 1.00 37.80 232 GLY A O 1
ATOM 559 N N . THR A 1 74 ? -76.159 50.744 146.677 1.00 37.14 233 THR A N 1
ATOM 560 C CA . THR A 1 74 ? -76.337 51.883 147.570 1.00 36.74 233 THR A CA 1
ATOM 561 C C . THR A 1 74 ? -75.059 52.472 148.162 1.00 36.13 233 THR A C 1
ATOM 562 O O . THR A 1 74 ? -75.041 53.644 148.528 1.00 36.31 233 THR A O 1
ATOM 566 N N . ASP A 1 75 ? -73.998 51.673 148.260 1.00 34.68 234 ASP A N 1
ATOM 567 C CA . ASP A 1 75 ? -72.741 52.156 148.834 1.00 32.82 234 ASP A CA 1
ATOM 568 C C . ASP A 1 75 ? -71.665 52.381 147.776 1.00 31.43 234 ASP A C 1
ATOM 569 O O . ASP A 1 75 ? -71.174 51.429 147.163 1.00 30.23 234 ASP A O 1
ATOM 574 N N . PHE A 1 76 ? -71.298 53.645 147.570 1.00 28.44 235 PHE A N 1
ATOM 575 C CA . PHE A 1 76 ? -70.280 54.006 146.585 1.00 26.78 235 PHE A CA 1
ATOM 576 C C . PHE A 1 76 ? -69.046 54.621 147.238 1.00 26.08 235 PHE A C 1
ATOM 577 O O . PHE A 1 76 ? -69.129 55.243 148.297 1.00 26.62 235 PHE A O 1
ATOM 585 N N . THR A 1 77 ? -67.901 54.453 146.585 1.00 23.24 236 THR A N 1
ATOM 586 C CA . THR A 1 77 ? -66.631 54.940 147.105 1.00 22.47 236 THR A CA 1
ATOM 587 C C . THR A 1 77 ? -65.771 55.679 146.089 1.00 23.75 236 THR A C 1
ATOM 588 O O . THR A 1 77 ? -65.685 55.280 144.925 1.00 23.41 236 THR A O 1
ATOM 592 N N . LEU A 1 78 ? -65.137 56.760 146.531 1.00 21.98 237 LEU A N 1
ATOM 593 C CA . LEU A 1 78 ? -64.220 57.497 145.681 1.00 21.66 237 LEU A CA 1
ATOM 594 C C . LEU A 1 78 ? -62.864 57.366 146.363 1.00 22.73 237 LEU A C 1
ATOM 595 O O . LEU A 1 78 ? -62.709 57.674 147.548 1.00 20.79 237 LEU A O 1
ATOM 600 N N . THR A 1 79 ? -61.888 56.866 145.618 1.00 20.75 238 THR A N 1
ATOM 601 C CA . THR A 1 79 ? -60.540 56.700 146.137 1.00 22.45 238 THR A CA 1
ATOM 602 C C . THR A 1 79 ? -59.595 57.673 145.448 1.00 22.79 238 THR A C 1
ATOM 603 O O . THR A 1 79 ? -59.703 57.895 144.242 1.00 24.39 238 THR A O 1
ATOM 607 N N . ILE A 1 80 ? -58.684 58.262 146.214 1.00 22.68 239 ILE A N 1
ATOM 608 C CA . ILE A 1 80 ? -57.670 59.153 145.659 1.00 24.67 239 ILE A CA 1
ATOM 609 C C . ILE A 1 80 ? -56.345 58.582 146.159 1.00 27.24 239 ILE A C 1
ATOM 610 O O . ILE A 1 80 ? -56.020 58.682 147.346 1.00 26.05 239 ILE A O 1
ATOM 615 N N . SER A 1 81 ? -55.603 57.970 145.235 1.00 27.52 240 SER A N 1
ATOM 616 C CA . SER A 1 81 ? -54.316 57.310 145.491 1.00 32.40 240 SER A CA 1
ATOM 617 C C . SER A 1 81 ? -53.292 58.033 146.352 1.00 33.19 240 SER A C 1
ATOM 618 O O . SER A 1 81 ? -52.999 57.610 147.472 1.00 36.55 240 SER A O 1
ATOM 621 N N . SER A 1 82 ? -52.706 59.091 145.806 1.00 33.43 241 SER A N 1
ATOM 622 C CA . SER A 1 82 ? -51.706 59.860 146.529 1.00 33.79 241 SER A CA 1
ATOM 623 C C . SER A 1 82 ? -52.052 61.335 146.398 1.00 33.38 241 SER A C 1
ATOM 624 O O . SER A 1 82 ? -51.682 61.993 145.428 1.00 33.13 241 SER A O 1
ATOM 627 N N . VAL A 1 83 ? -52.775 61.842 147.387 1.00 32.02 242 VAL A N 1
ATOM 628 C CA . VAL A 1 83 ? -53.209 63.230 147.406 1.00 32.28 242 VAL A CA 1
ATOM 629 C C . VAL A 1 83 ? -52.090 64.241 147.175 1.00 32.03 242 VAL A C 1
ATOM 630 O O . VAL A 1 83 ? -50.993 64.112 147.717 1.00 30.78 242 VAL A O 1
ATOM 634 N N . GLN A 1 84 ? -52.391 65.252 146.370 1.00 33.48 243 GLN A N 1
ATOM 635 C CA . GLN A 1 84 ? -51.439 66.308 146.065 1.00 36.38 243 GLN A CA 1
ATOM 636 C C . GLN A 1 84 ? -52.130 67.660 146.223 1.00 36.33 243 GLN A C 1
ATOM 637 O O . GLN A 1 84 ? -53.356 67.729 146.323 1.00 34.66 243 GLN A O 1
ATOM 643 N N . ALA A 1 85 ? -51.338 68.726 146.253 1.00 36.36 244 ALA A N 1
ATOM 644 C CA . ALA A 1 85 ? -51.859 70.079 146.416 1.00 38.03 244 ALA A CA 1
ATOM 645 C C . ALA A 1 85 ? -53.006 70.407 145.464 1.00 38.51 244 ALA A C 1
ATOM 646 O O . ALA A 1 85 ? -53.956 71.093 145.842 1.00 39.01 244 ALA A O 1
ATOM 648 N N . GLU A 1 86 ? -52.930 69.918 144.232 1.00 38.36 245 GLU A N 1
ATOM 649 C CA . GLU A 1 86 ? -53.980 70.196 143.260 1.00 39.55 245 GLU A CA 1
ATOM 650 C C . GLU A 1 86 ? -55.289 69.460 143.545 1.00 38.10 245 GLU A C 1
ATOM 651 O O . GLU A 1 86 ? -56.310 69.743 142.919 1.00 37.06 245 GLU A O 1
ATOM 657 N N . ASP A 1 87 ? -55.264 68.525 144.493 1.00 36.32 246 ASP A N 1
ATOM 658 C CA . ASP A 1 87 ? -56.462 67.765 144.840 1.00 34.49 246 ASP A CA 1
ATOM 659 C C . ASP A 1 87 ? -57.315 68.467 145.900 1.00 32.73 246 ASP A C 1
ATOM 660 O O . ASP A 1 87 ? -58.449 68.061 146.163 1.00 31.19 246 ASP A O 1
ATOM 665 N N . LEU A 1 88 ? -56.763 69.514 146.507 1.00 31.56 247 LEU A N 1
ATOM 666 C CA . LEU A 1 88 ? -57.467 70.273 147.537 1.00 30.79 247 LEU A CA 1
ATOM 667 C C . LEU A 1 88 ? -58.763 70.829 146.953 1.00 28.74 247 LEU A C 1
ATOM 668 O O . LEU A 1 88 ? -58.743 71.659 146.043 1.00 28.73 247 LEU A O 1
ATOM 673 N N . ALA A 1 89 ? -59.887 70.358 147.483 1.00 26.10 248 ALA A N 1
ATOM 674 C CA . ALA A 1 89 ? -61.203 70.767 147.010 1.00 25.21 248 ALA A CA 1
ATOM 675 C C . ALA A 1 89 ?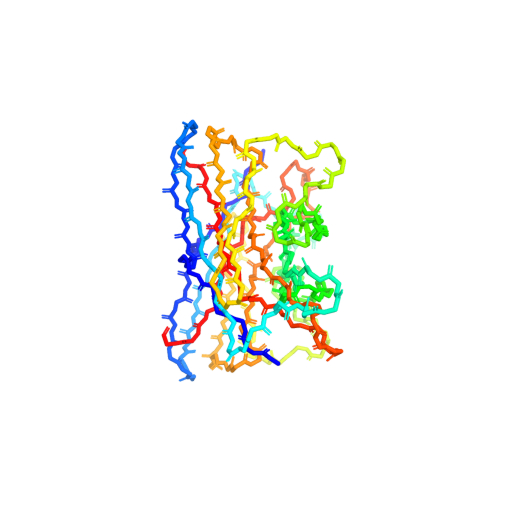 -62.294 70.020 147.767 1.00 24.41 248 ALA A C 1
ATOM 676 O O . ALA A 1 89 ? -62.016 69.286 148.714 1.00 24.03 248 ALA A O 1
ATOM 678 N N . VAL A 1 90 ? -63.540 70.216 147.346 1.00 21.79 249 VAL A N 1
ATOM 679 C CA . VAL A 1 90 ? -64.662 69.522 147.956 1.00 21.46 249 VAL A CA 1
ATOM 680 C C . VAL A 1 90 ? -65.187 68.561 146.893 1.00 22.88 249 VAL A C 1
ATOM 681 O O . VAL A 1 90 ? -65.383 68.947 145.740 1.00 22.62 249 VAL A O 1
ATOM 685 N N . TYR A 1 91 ? -65.377 67.302 147.282 1.00 21.34 250 TYR A N 1
ATOM 686 C CA . TYR A 1 91 ? -65.860 66.263 146.379 1.00 22.23 250 TYR A CA 1
ATOM 687 C C . TYR A 1 91 ? -67.314 65.896 146.622 1.00 22.78 250 TYR A C 1
ATOM 688 O O . TYR A 1 91 ? -67.709 65.569 147.741 1.00 22.56 250 TYR A O 1
ATOM 697 N N . TYR A 1 92 ? -68.104 65.941 145.555 1.00 23.01 251 TYR A N 1
ATOM 698 C CA . TYR A 1 92 ? -69.518 65.632 145.632 1.00 22.94 251 TYR A CA 1
ATOM 699 C C . TYR A 1 92 ? -69.888 64.458 144.752 1.00 23.96 251 TYR A C 1
ATOM 700 O O . TYR A 1 92 ? -69.277 64.240 143.706 1.00 24.73 251 TYR A O 1
ATOM 709 N N . CYS A 1 93 ? -70.894 63.708 145.180 1.00 25.56 252 CYS A N 1
ATOM 710 C CA . CYS A 1 93 ? -71.398 62.614 144.374 1.00 27.82 252 CYS A CA 1
ATOM 711 C C . CYS A 1 93 ? -72.774 63.052 143.900 1.00 30.45 252 CYS A C 1
ATOM 712 O O . CYS A 1 93 ? -73.493 63.761 144.614 1.00 28.74 252 CYS A O 1
ATOM 715 N N . LYS A 1 94 ? -73.119 62.646 142.683 1.00 34.76 253 LYS A N 1
ATOM 716 C CA . LYS A 1 94 ? -74.396 62.985 142.060 1.00 37.80 253 LYS A CA 1
ATOM 717 C C . LYS A 1 94 ? -75.028 61.726 141.473 1.00 40.36 253 LYS A C 1
ATOM 718 O O . LYS A 1 94 ? -74.378 60.984 140.736 1.00 37.38 253 LYS A O 1
ATOM 724 N N . GLN A 1 95 ? -76.293 61.492 141.807 1.00 44.40 254 GLN A N 1
ATOM 725 C CA . GLN A 1 95 ? -77.018 60.333 141.298 1.00 49.91 254 GLN A CA 1
ATOM 726 C C . GLN A 1 95 ? -77.993 60.769 140.210 1.00 52.84 254 GLN A C 1
ATOM 727 O O . GLN A 1 95 ? -78.639 61.811 140.329 1.00 52.56 254 GLN A O 1
ATOM 733 N N . SER A 1 96 ? -78.092 59.973 139.149 1.00 56.31 255 SER A N 1
ATOM 734 C CA . SER A 1 96 ? -78.983 60.290 138.037 1.00 60.31 255 SER A CA 1
ATOM 735 C C . SER A 1 96 ? -80.002 59.190 137.760 1.00 63.26 255 SER A C 1
ATOM 736 O O . SER A 1 96 ? -80.237 58.835 136.606 1.00 63.56 255 SER A O 1
ATOM 739 N N . TYR A 1 97 ? -80.609 58.654 138.815 1.00 67.13 256 TYR A N 1
ATOM 740 C CA . TYR A 1 97 ? -81.605 57.601 138.653 1.00 71.25 256 TYR A CA 1
ATOM 741 C C . TYR A 1 97 ? -82.997 58.140 138.978 1.00 73.51 256 TYR A C 1
ATOM 742 O O . TYR A 1 97 ? -83.684 58.661 138.098 1.00 74.11 256 TYR A O 1
ATOM 751 N N . TYR A 1 98 ? -83.414 58.018 140.236 1.00 75.90 257 TYR A N 1
A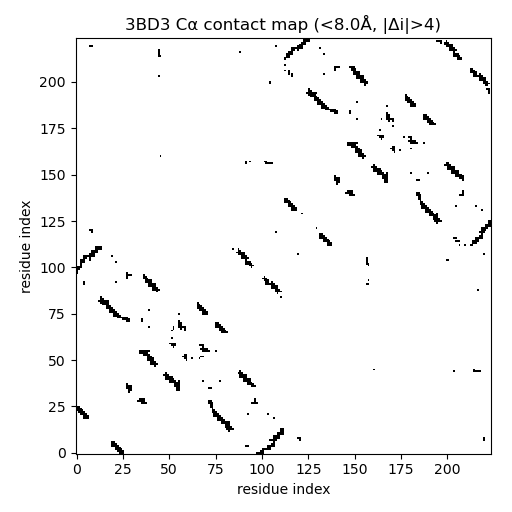TOM 752 C CA . TYR A 1 98 ? -84.725 58.514 140.648 1.00 78.08 257 TYR A CA 1
ATOM 753 C C . TYR A 1 98 ? -84.739 60.037 140.556 1.00 79.02 257 TYR A C 1
ATOM 754 O O . TYR A 1 98 ? -85.711 60.638 140.097 1.00 79.36 257 TYR A O 1
ATOM 763 N N . HIS A 1 99 ? -83.645 60.647 141.002 1.00 80.00 258 HIS A N 1
ATOM 764 C CA . HIS A 1 99 ? -83.469 62.096 140.982 1.00 80.44 258 HIS A CA 1
ATOM 765 C C . HIS A 1 99 ? -84.337 62.890 141.960 1.00 79.46 258 HIS A C 1
ATOM 766 O O . HIS A 1 99 ? -84.932 63.902 141.591 1.00 79.49 258 HIS A O 1
ATOM 773 N N . MET A 1 100 ? -84.405 62.426 143.206 1.00 78.43 259 MET A N 1
ATOM 774 C CA . MET A 1 100 ? -85.162 63.119 144.247 1.00 77.18 259 MET A CA 1
ATOM 775 C C . MET A 1 100 ? -84.142 63.945 145.024 1.00 75.26 259 MET A C 1
ATOM 776 O O . MET A 1 100 ? -84.363 65.116 145.336 1.00 75.42 259 MET A O 1
ATOM 781 N N . TYR A 1 101 ? -83.019 63.304 145.330 1.00 72.31 260 TYR A N 1
ATOM 782 C CA . TYR A 1 101 ? -81.905 63.934 146.026 1.00 68.58 260 TYR A CA 1
ATOM 783 C C . TYR A 1 101 ? -80.745 63.703 145.068 1.00 64.55 260 TYR A C 1
ATOM 784 O O . TYR A 1 101 ? -80.225 62.593 144.972 1.00 65.06 260 TYR A O 1
ATOM 793 N N . THR A 1 102 ? -80.350 64.751 144.355 1.00 59.17 261 THR A N 1
ATOM 794 C CA . THR A 1 102 ? -79.289 64.639 143.365 1.00 53.79 261 THR A CA 1
ATOM 795 C C . THR A 1 102 ? -77.856 64.582 143.890 1.00 49.45 261 THR A C 1
ATOM 796 O O . THR A 1 102 ? -77.126 63.638 143.590 1.00 49.26 261 THR A O 1
ATOM 800 N N . PHE A 1 103 ? -77.445 65.582 144.662 1.00 43.58 262 PHE A N 1
ATOM 801 C CA . PHE A 1 103 ? -76.081 65.609 145.173 1.00 38.79 262 PHE A CA 1
ATOM 802 C C . PHE A 1 103 ? -75.923 65.273 146.647 1.00 35.98 262 PHE A C 1
ATOM 803 O O . PHE A 1 103 ? -76.834 65.473 147.453 1.00 35.41 262 PHE A O 1
ATOM 811 N N . GLY A 1 104 ? -74.748 64.751 146.986 1.00 32.73 263 GLY A N 1
ATOM 812 C CA . GLY A 1 104 ? -74.447 64.436 148.368 1.00 29.81 263 GLY A CA 1
ATOM 813 C C . GLY A 1 104 ? -73.970 65.744 148.974 1.00 28.10 263 GLY A C 1
ATOM 814 O O . GLY A 1 104 ? -73.752 66.707 148.237 1.00 26.79 263 GLY A O 1
ATOM 815 N N . SER A 1 105 ? -73.788 65.781 150.294 1.00 26.90 264 SER A N 1
ATOM 816 C CA . SER A 1 105 ? -73.364 67.002 150.988 1.00 27.26 264 SER A CA 1
ATOM 817 C C . SER A 1 105 ? -71.889 67.365 150.802 1.00 24.91 264 SER A C 1
ATOM 818 O O . SER A 1 105 ? -71.455 68.452 151.190 1.00 24.25 264 SER A O 1
ATOM 821 N N . GLY A 1 106 ? -71.121 66.450 150.216 1.00 23.12 265 GLY A N 1
ATOM 822 C CA . GLY A 1 106 ? -69.716 66.711 149.966 1.00 23.02 265 GLY A CA 1
ATOM 823 C C . GLY A 1 106 ? -68.702 66.379 151.048 1.00 23.29 265 GLY A C 1
ATOM 824 O O . GLY A 1 106 ? -69.015 66.325 152.239 1.00 24.44 265 GLY A O 1
ATOM 825 N N . THR A 1 107 ? -67.471 66.146 150.600 1.00 21.09 266 THR A N 1
ATOM 826 C CA . THR A 1 107 ? -66.344 65.845 151.480 1.00 19.97 266 THR A CA 1
ATOM 827 C C . THR A 1 107 ? -65.218 66.812 151.148 1.00 20.32 266 THR A C 1
ATOM 828 O O . THR A 1 107 ? -64.721 66.806 150.025 1.00 22.25 266 THR A O 1
ATOM 832 N N . LYS A 1 108 ? -64.820 67.637 152.113 1.00 18.72 267 LYS A N 1
ATOM 833 C CA . LYS A 1 108 ? -63.733 68.584 151.903 1.00 19.88 267 LYS A CA 1
ATOM 834 C C . LYS A 1 108 ? -62.403 67.871 152.132 1.00 21.41 267 LYS A C 1
ATOM 835 O O . LYS A 1 108 ? -62.241 67.153 153.121 1.00 23.85 267 LYS A O 1
ATOM 841 N N . LEU A 1 109 ? -61.464 68.055 151.206 1.00 20.63 268 LEU A N 1
ATOM 842 C CA . LEU A 1 109 ? -60.137 67.446 151.303 1.00 22.67 268 LEU A CA 1
ATOM 843 C C . LEU A 1 109 ? -59.073 68.531 151.458 1.00 25.23 268 LEU A C 1
ATOM 844 O O . LEU A 1 109 ? -59.019 69.475 150.666 1.00 24.76 268 LEU A O 1
ATOM 849 N N . GLU A 1 110 ? -58.228 68.395 152.472 1.00 26.70 269 GLU A N 1
ATOM 850 C CA . GLU A 1 110 ? -57.160 69.360 152.701 1.00 31.38 269 GLU A CA 1
ATOM 851 C C . GLU A 1 110 ? -55.880 68.641 153.137 1.00 33.07 269 GLU A C 1
ATOM 852 O O . GLU A 1 110 ? -55.915 67.460 153.487 1.00 30.10 269 GLU A O 1
ATOM 858 N N . ILE A 1 111 ? -54.757 69.358 153.109 1.00 35.96 270 ILE A N 1
ATOM 859 C CA . ILE A 1 111 ? -53.457 68.801 153.484 1.00 40.41 270 ILE A CA 1
ATOM 860 C C . ILE A 1 111 ? -52.920 69.375 154.798 1.00 43.16 270 ILE A C 1
ATOM 861 O O . ILE A 1 111 ? -52.976 70.581 155.029 1.00 43.50 270 ILE A O 1
ATOM 866 N N . LYS A 1 112 ? -52.394 68.496 155.650 1.00 46.25 271 LYS A N 1
ATOM 867 C CA . LYS A 1 112 ? -51.834 68.880 156.949 1.00 49.66 271 LYS A CA 1
ATOM 868 C C . LYS A 1 112 ? -52.892 69.345 157.947 1.00 50.84 271 LYS A C 1
ATOM 869 O O . LYS A 1 112 ? -54.097 69.254 157.629 1.00 52.38 271 LYS A O 1
ATOM 876 N N . LEU B 1 1 ? -52.553 87.163 147.151 1.00 38.66 160 LEU B N 1
ATOM 877 C CA . LEU B 1 1 ? -52.905 87.162 148.599 1.00 37.20 160 LEU B CA 1
ATOM 878 C C . LEU B 1 1 ? -53.384 85.790 149.049 1.00 35.84 160 LEU B C 1
ATOM 879 O O . LEU B 1 1 ? -54.105 85.100 148.327 1.00 36.03 160 LEU B O 1
ATOM 884 N N . VAL B 1 2 ? -52.974 85.406 150.252 1.00 33.81 161 VAL B N 1
ATOM 885 C CA . VAL B 1 2 ? -53.337 84.122 150.828 1.00 33.36 161 VAL B CA 1
ATOM 886 C C . VAL B 1 2 ? -54.495 84.264 151.811 1.00 32.66 161 VAL B C 1
ATOM 887 O O . VAL B 1 2 ? -54.409 85.023 152.779 1.00 31.75 161 VAL B O 1
ATOM 891 N N . MET B 1 3 ? -55.572 83.527 151.554 1.00 30.51 162 MET B N 1
ATOM 892 C CA . MET B 1 3 ? -56.754 83.553 152.413 1.00 30.21 162 MET B CA 1
ATOM 893 C C . MET B 1 3 ? -56.830 82.258 153.207 1.00 28.64 162 MET B C 1
ATOM 894 O O . MET B 1 3 ? -56.774 81.171 152.628 1.00 30.42 162 MET B O 1
ATOM 899 N N . SER B 1 4 ? -56.964 82.373 154.526 1.00 27.48 163 SER B N 1
ATOM 900 C CA . SER B 1 4 ? -57.048 81.200 155.400 1.00 27.26 163 SER B CA 1
ATOM 901 C C . SER B 1 4 ? -58.346 81.151 156.202 1.00 27.04 163 SER B C 1
ATOM 902 O O . SER B 1 4 ? -58.636 82.065 156.977 1.00 29.02 163 SER B O 1
ATOM 905 N N . GLN B 1 5 ? -59.105 80.070 156.033 1.00 25.61 164 GLN B N 1
ATOM 906 C CA . GLN B 1 5 ? -60.375 79.890 156.734 1.00 24.79 164 GLN B CA 1
ATOM 907 C C . GLN B 1 5 ? -60.344 78.790 157.783 1.00 26.33 164 GLN B C 1
ATOM 908 O O . GLN B 1 5 ? -59.604 77.811 157.656 1.00 25.53 164 GLN B O 1
ATOM 914 N N . SER B 1 6 ? -61.172 78.959 158.808 1.00 23.67 165 SER B N 1
ATOM 915 C CA . SER B 1 6 ? -61.305 77.989 159.890 1.00 25.74 165 SER B CA 1
ATOM 916 C C . SER B 1 6 ? -62.669 78.196 160.547 1.00 25.12 165 SER B C 1
ATOM 917 O O . SER B 1 6 ? -63.172 79.312 160.602 1.00 25.59 165 SER B O 1
ATOM 920 N N . PRO B 1 7 ? -63.299 77.116 161.023 1.00 24.95 166 PRO B N 1
ATOM 921 C CA . PRO B 1 7 ? -62.789 75.746 160.968 1.00 25.88 166 PRO B CA 1
ATOM 922 C C . PRO B 1 7 ? -63.127 75.146 159.606 1.00 25.88 166 PRO B C 1
ATOM 923 O O . PRO B 1 7 ? -63.877 75.739 158.829 1.00 26.26 166 PRO B O 1
ATOM 927 N N . SER B 1 8 ? -62.586 73.972 159.315 1.00 26.01 167 SER B N 1
ATOM 928 C CA . SER B 1 8 ? -62.871 73.339 158.041 1.00 25.33 167 SER B CA 1
ATOM 929 C C . SER B 1 8 ? -64.283 72.779 158.003 1.00 24.08 167 SER B C 1
ATOM 930 O O . SER B 1 8 ? -64.931 72.776 156.956 1.00 23.35 167 SER B O 1
ATOM 933 N N . SER B 1 9 ? -64.770 72.321 159.150 1.00 24.42 168 SER B N 1
ATOM 934 C CA . SER B 1 9 ? -66.097 71.731 159.215 1.00 26.34 168 SER B CA 1
ATOM 935 C C . SER B 1 9 ? -66.865 72.084 160.482 1.00 26.29 168 SER B C 1
ATOM 936 O O . SER B 1 9 ? -66.305 72.105 161.577 1.00 28.17 168 SER B O 1
ATOM 939 N N . LEU B 1 10 ? -68.152 72.369 160.311 1.00 25.57 169 LEU B N 1
ATOM 940 C CA . LEU B 1 10 ? -69.046 72.701 161.414 1.00 25.23 169 LEU B CA 1
ATOM 941 C C . LEU B 1 10 ? -70.252 71.770 161.315 1.00 24.07 169 LEU B C 1
ATOM 942 O O . LEU B 1 10 ? -70.840 71.619 160.247 1.00 23.97 169 LEU B O 1
ATOM 947 N N . ALA B 1 11 ? -70.603 71.132 162.428 1.00 24.07 170 ALA B N 1
ATOM 948 C CA . ALA B 1 11 ? -71.744 70.226 162.477 1.00 24.93 170 ALA B CA 1
ATOM 949 C C . ALA B 1 11 ? -72.581 70.607 163.694 1.00 26.86 170 ALA B C 1
ATOM 950 O O . ALA B 1 11 ? -72.162 70.402 164.834 1.00 27.00 170 ALA B O 1
ATOM 952 N N . VAL B 1 12 ? -73.763 71.167 163.447 1.00 26.87 171 VAL B N 1
ATOM 953 C CA . VAL B 1 12 ? -74.640 71.605 164.530 1.00 27.08 171 VAL B CA 1
ATOM 954 C C . VAL B 1 12 ? -76.091 71.197 164.318 1.00 27.08 171 VAL B C 1
ATOM 955 O O . VAL B 1 12 ? -76.461 70.701 163.257 1.00 27.42 171 VAL B O 1
ATOM 959 N N . SER B 1 13 ? -76.915 71.421 165.338 1.00 25.80 172 SER B N 1
ATOM 960 C CA . SER B 1 13 ? -78.329 71.091 165.255 1.00 27.11 172 SER B CA 1
ATOM 961 C C . SER B 1 13 ? -79.095 72.334 164.818 1.00 25.45 172 SER B C 1
ATOM 962 O O . SER B 1 13 ? -78.617 73.459 164.982 1.00 24.55 172 SER B O 1
ATOM 965 N N . ALA B 1 14 ? -80.276 72.125 164.249 1.00 25.32 173 ALA B N 1
ATOM 966 C CA . ALA B 1 14 ? -81.093 73.234 163.781 1.00 25.03 173 ALA B CA 1
ATOM 967 C C . ALA B 1 14 ? -81.333 74.246 164.894 1.00 24.71 173 ALA B C 1
ATOM 968 O O . ALA B 1 14 ? -81.555 73.878 166.050 1.00 24.25 173 ALA B O 1
ATOM 970 N N . GLY B 1 15 ? -81.273 75.526 164.543 1.00 22.82 174 GLY B N 1
ATOM 971 C CA . GLY B 1 15 ? -81.504 76.566 165.527 1.00 22.08 174 GLY B CA 1
ATOM 972 C C . GLY B 1 15 ? -80.261 77.100 166.211 1.00 21.18 174 GLY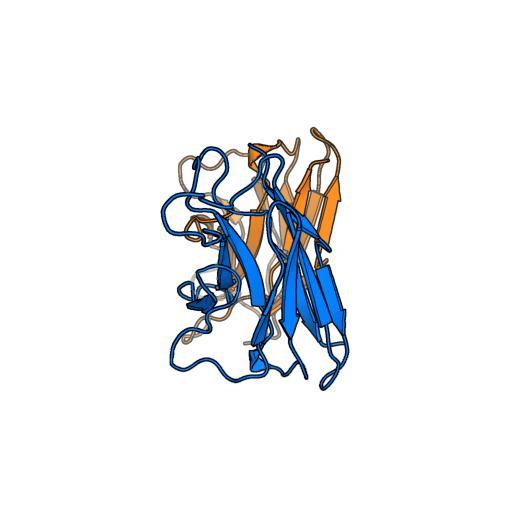 B C 1
ATOM 973 O O . GLY B 1 15 ? -80.305 78.163 166.825 1.00 20.95 174 GLY B O 1
ATOM 974 N N . GLU B 1 16 ? -79.150 76.374 166.134 1.00 19.93 175 GLU B N 1
ATOM 975 C CA . GLU B 1 16 ? -77.921 76.849 166.758 1.00 19.80 175 GLU B CA 1
ATOM 976 C C . GLU B 1 16 ? -77.303 77.996 165.975 1.00 20.01 175 GLU B C 1
ATOM 977 O O . GLU B 1 16 ? -77.766 78.344 164.886 1.00 20.24 175 GLU B O 1
ATOM 983 N N . LYS B 1 17 ? -76.241 78.566 166.526 1.00 20.53 176 LYS B N 1
ATOM 984 C CA . LYS B 1 17 ? -75.551 79.673 165.881 1.00 21.44 176 LYS B CA 1
ATOM 985 C C . LYS B 1 17 ? -74.108 79.273 165.638 1.00 23.25 176 LYS B C 1
ATOM 986 O O . LYS B 1 17 ? -73.487 78.620 166.482 1.00 23.23 176 LYS B O 1
ATOM 992 N N . VAL B 1 18 ? -73.582 79.643 164.477 1.00 20.76 177 VAL B N 1
ATOM 993 C CA . VAL B 1 18 ? -72.204 79.324 164.159 1.00 22.50 177 VAL B CA 1
ATOM 994 C C . VAL B 1 18 ? -71.416 80.558 163.773 1.00 21.66 177 VAL B C 1
ATOM 995 O O . VAL B 1 18 ? -71.979 81.581 163.384 1.00 20.76 177 VAL B O 1
ATOM 999 N N . THR B 1 19 ? -70.098 80.451 163.895 1.00 22.46 178 THR B N 1
ATOM 1000 C CA . THR B 1 19 ? -69.191 81.528 163.535 1.00 23.65 178 THR B CA 1
ATOM 1001 C C . THR B 1 19 ? -68.011 80.898 162.808 1.00 23.00 178 THR B C 1
ATOM 1002 O O . THR B 1 19 ? -67.559 79.819 163.181 1.00 24.27 178 THR B O 1
ATOM 1006 N N . MET B 1 20 ? -67.530 81.561 161.764 1.00 23.14 179 MET B N 1
ATOM 1007 C CA . MET B 1 20 ? -66.377 81.070 161.015 1.00 22.79 179 MET B CA 1
ATOM 1008 C C . MET B 1 20 ? -65.469 82.241 160.693 1.00 23.33 179 MET B C 1
ATOM 1009 O O . MET B 1 20 ? -65.928 83.377 160.543 1.00 21.13 179 MET B O 1
ATOM 1014 N N . SER B 1 21 ? -64.174 81.962 160.580 1.00 21.85 180 SER B N 1
ATOM 1015 C CA . SER B 1 21 ? -63.216 83.019 160.320 1.00 23.95 180 SER B CA 1
ATOM 1016 C C . SER B 1 21 ? -62.476 82.918 159.005 1.00 22.58 180 SER B C 1
ATOM 1017 O O . SER B 1 21 ? -62.344 81.847 158.420 1.00 22.59 180 SER B O 1
ATOM 1020 N N . CYS B 1 22 ? -61.988 84.069 158.570 1.00 22.60 181 CYS B N 1
ATOM 1021 C CA . CYS B 1 22 ? -61.232 84.188 157.346 1.00 23.81 181 CYS B CA 1
ATOM 1022 C C . CYS B 1 22 ? -60.139 85.213 157.609 1.00 24.73 181 CYS B C 1
ATOM 1023 O O . CYS B 1 22 ? -60.413 86.338 158.037 1.00 24.64 181 CYS B O 1
ATOM 1026 N N . LYS B 1 23 ? -58.898 84.808 157.373 1.00 24.48 182 LYS B N 1
ATOM 1027 C CA . LYS B 1 23 ? -57.754 85.676 157.590 1.00 25.89 182 LYS B CA 1
ATOM 1028 C C . LYS B 1 23 ? -56.997 85.906 156.289 1.00 26.96 182 LYS B C 1
ATOM 1029 O O . LYS B 1 23 ? -56.873 84.998 155.470 1.00 29.91 182 LYS B O 1
ATOM 1035 N N . SER B 1 24 ? -56.489 87.121 156.098 1.00 28.40 183 SER B N 1
ATOM 1036 C CA . SER B 1 24 ? -55.741 87.444 154.884 1.00 28.94 183 SER B CA 1
ATOM 1037 C C . SER B 1 24 ? -54.281 87.735 155.211 1.00 29.69 183 SER B C 1
ATOM 1038 O O . SER B 1 24 ? -53.975 88.286 156.267 1.00 29.85 183 SER B O 1
ATOM 1041 N N . SER B 1 25 ? -53.385 87.364 154.300 1.00 29.61 184 SER B N 1
ATOM 1042 C CA . SER B 1 25 ? -51.951 87.578 154.502 1.00 30.36 184 SER B CA 1
ATOM 1043 C C . SER B 1 25 ? -51.583 89.058 154.474 1.00 31.57 184 SER B C 1
ATOM 1044 O O . SER B 1 25 ? -50.506 89.450 154.928 1.00 31.27 184 SER B O 1
ATOM 1047 N N . GLN B 1 26 ? -52.481 89.876 153.938 1.00 30.18 185 GLN B N 1
ATOM 1048 C CA . GLN B 1 26 ? -52.258 91.314 153.853 1.00 31.98 185 GLN B CA 1
ATOM 1049 C C . GLN B 1 26 ? -53.594 92.039 154.035 1.00 30.13 185 GLN B C 1
ATOM 1050 O O . GLN B 1 26 ? -54.649 91.465 153.781 1.00 28.41 185 GLN B O 1
ATOM 1056 N N . SER B 1 27 ? -53.548 93.290 154.487 1.00 28.22 186 SER B N 1
ATOM 1057 C CA . SER B 1 27 ? -54.766 94.068 154.703 1.00 26.66 186 SER B CA 1
ATOM 1058 C C . SER B 1 27 ? -55.597 94.227 153.434 1.00 27.56 186 SER B C 1
ATOM 1059 O O . SER B 1 27 ? -55.060 94.479 152.356 1.00 26.33 186 SER B O 1
ATOM 1062 N N . LEU B 1 28 ? -56.914 94.092 153.573 1.00 26.64 187 LEU B N 1
ATOM 1063 C CA . LEU B 1 28 ? -57.816 94.229 152.432 1.00 26.45 187 LEU B CA 1
ATOM 1064 C C . LEU B 1 28 ? -58.529 95.576 152.488 1.00 27.94 187 LEU B C 1
ATOM 1065 O O . LEU B 1 28 ? -59.441 95.841 151.708 1.00 26.04 187 LEU B O 1
ATOM 1070 N N . PHE B 1 29 ? -58.099 96.430 153.414 1.00 29.37 188 PHE B N 1
ATOM 1071 C CA . PHE B 1 29 ? -58.696 97.749 153.581 1.00 30.73 188 PHE B CA 1
ATOM 1072 C C . PHE B 1 29 ? -58.094 98.779 152.632 1.00 33.24 188 PHE B C 1
ATOM 1073 O O . PHE B 1 29 ? -56.874 98.946 152.575 1.00 31.84 188 PHE B O 1
ATOM 1081 N N . ASN B 1 30 ? -58.952 99.475 151.894 1.00 34.08 189 ASN B N 1
ATOM 1082 C CA . ASN B 1 30 ? -58.487 100.496 150.963 1.00 38.88 189 ASN B CA 1
ATOM 1083 C C . ASN B 1 30 ? -58.658 101.867 151.611 1.00 40.92 189 ASN B C 1
ATOM 1084 O O . ASN B 1 30 ? -59.776 102.297 151.892 1.00 40.98 189 ASN B O 1
ATOM 1089 N N . SER B 1 31 ? -57.539 102.546 151.847 1.00 43.37 190 SER B N 1
ATOM 1090 C CA . SER B 1 31 ? -57.547 103.857 152.480 1.00 44.70 190 SER B CA 1
ATOM 1091 C C . SER B 1 31 ? -58.234 104.944 151.662 1.00 45.91 190 SER B C 1
ATOM 1092 O O . SER B 1 31 ? -58.562 106.006 152.189 1.00 46.62 190 SER B O 1
ATOM 1095 N N . ARG B 1 32 ? -58.458 104.683 150.379 1.00 46.23 191 ARG B N 1
ATOM 1096 C CA . ARG B 1 32 ? -59.106 105.667 149.519 1.00 46.78 191 ARG B CA 1
ATOM 1097 C C . ARG B 1 32 ? -60.626 105.502 149.513 1.00 45.89 191 ARG B C 1
ATOM 1098 O O . ARG B 1 32 ? -61.365 106.473 149.678 1.00 46.07 191 ARG B O 1
ATOM 1106 N N . THR B 1 33 ? -61.087 104.270 149.330 1.00 43.95 192 THR B N 1
ATOM 1107 C CA . THR B 1 33 ? -62.517 103.989 149.297 1.00 41.80 192 THR B CA 1
ATOM 1108 C C . THR B 1 33 ? -63.090 103.711 150.683 1.00 41.17 192 THR B C 1
ATOM 1109 O O . THR B 1 33 ? -64.307 103.701 150.868 1.00 40.79 192 THR B O 1
ATOM 1113 N N . ARG B 1 34 ? -62.210 103.487 151.654 1.00 40.26 193 ARG B N 1
ATOM 1114 C CA . ARG B 1 34 ? -62.631 103.217 153.026 1.00 39.39 193 ARG B CA 1
ATOM 1115 C C . ARG B 1 34 ? -63.409 101.901 153.116 1.00 37.05 193 ARG B C 1
ATOM 1116 O O . ARG B 1 34 ? -64.307 101.761 153.945 1.00 37.16 193 ARG B O 1
ATOM 1124 N N . LYS B 1 35 ? -63.068 100.935 152.269 1.00 34.15 194 LYS B N 1
ATOM 1125 C CA . LYS B 1 35 ? -63.767 99.651 152.288 1.00 30.79 194 LYS B CA 1
ATOM 1126 C C . LYS B 1 35 ? -62.826 98.457 152.383 1.00 27.19 194 LYS B C 1
ATOM 1127 O O . LYS B 1 35 ? -61.671 98.526 151.975 1.00 26.65 194 LYS B O 1
ATOM 1133 N N . ASN B 1 36 ? -63.328 97.367 152.953 1.00 25.39 195 ASN B N 1
ATOM 1134 C CA . ASN B 1 36 ? -62.561 96.138 153.068 1.00 23.77 195 ASN B CA 1
ATOM 1135 C C . ASN B 1 36 ? -63.102 95.242 151.966 1.00 22.22 195 ASN B C 1
ATOM 1136 O O . ASN B 1 36 ? -64.293 94.925 151.947 1.00 23.83 195 ASN B O 1
ATOM 1141 N N . TYR B 1 37 ? -62.230 94.851 151.044 1.00 21.93 196 TYR B N 1
ATOM 1142 C CA . TYR B 1 37 ? -62.640 94.025 149.916 1.00 20.34 196 TYR B CA 1
ATOM 1143 C C . TYR B 1 37 ? -62.619 92.545 150.228 1.00 19.12 196 TYR B C 1
ATOM 1144 O O . TYR B 1 37 ? -61.763 91.801 149.752 1.00 20.00 196 TYR B O 1
ATOM 1153 N N . LEU B 1 38 ? -63.595 92.140 151.031 1.00 17.09 197 LEU B N 1
ATOM 1154 C CA . LEU B 1 38 ? -63.753 90.761 151.454 1.00 18.93 197 LEU B CA 1
ATOM 1155 C C . LEU B 1 38 ? -65.222 90.396 151.275 1.00 18.98 197 LEU B C 1
ATOM 1156 O O . LEU B 1 38 ? -66.122 91.136 151.695 1.00 18.56 197 LEU B O 1
ATOM 1161 N N . ALA B 1 39 ? -65.456 89.258 150.631 1.00 17.49 198 ALA B N 1
ATOM 1162 C CA . ALA B 1 39 ? -66.806 88.785 150.376 1.00 17.27 198 ALA B CA 1
ATOM 1163 C C . ALA B 1 39 ? -66.977 87.358 150.870 1.00 16.75 198 ALA B C 1
ATOM 1164 O O . ALA B 1 39 ? -66.000 86.633 151.041 1.00 17.71 198 ALA B O 1
ATOM 1166 N N . TRP B 1 40 ? -68.231 86.978 151.104 1.00 17.24 199 TRP B N 1
ATOM 1167 C CA . TRP B 1 40 ? -68.583 85.633 151.548 1.00 17.49 199 TRP B CA 1
ATOM 1168 C C . TRP B 1 40 ? -69.553 85.033 150.548 1.00 18.01 199 TRP B C 1
ATOM 1169 O O . TRP B 1 40 ? -70.501 85.692 150.128 1.00 17.33 199 TRP B O 1
ATOM 1180 N N . TYR B 1 41 ? -69.297 83.781 150.182 1.00 18.66 200 TYR B N 1
ATOM 1181 C CA . TYR B 1 41 ? -70.124 83.042 149.239 1.00 18.53 200 TYR B CA 1
ATOM 1182 C C . TYR B 1 41 ? -70.641 81.766 149.893 1.00 18.08 200 TYR B C 1
ATOM 1183 O O . TYR B 1 41 ? -69.975 81.172 150.743 1.00 18.95 200 TYR B O 1
ATOM 1192 N N . GLN B 1 42 ? -71.830 81.350 149.469 1.00 15.67 201 GLN B N 1
ATOM 1193 C CA . GLN B 1 42 ? -72.471 80.144 149.963 1.00 16.89 201 GLN B CA 1
ATOM 1194 C C . GLN B 1 42 ? -72.641 79.209 148.783 1.00 19.03 201 GLN B C 1
ATOM 1195 O O . GLN B 1 42 ? -73.217 79.600 147.768 1.00 19.00 201 GLN B O 1
ATOM 1201 N N . GLN B 1 43 ? -72.128 77.987 148.894 1.00 18.60 202 GLN B N 1
ATOM 1202 C CA . GLN B 1 43 ? -72.312 77.038 147.809 1.00 20.09 202 GLN B CA 1
ATOM 1203 C C . GLN B 1 43 ? -73.021 75.807 148.329 1.00 21.37 202 GLN B C 1
ATOM 1204 O O . GLN B 1 43 ? -72.441 75.002 149.069 1.00 21.61 202 GLN B O 1
ATOM 1210 N N . LYS B 1 44 ? -74.289 75.678 147.955 1.00 21.32 203 LYS B N 1
ATOM 1211 C CA . LYS B 1 44 ? -75.099 74.542 148.369 1.00 22.65 203 LYS B CA 1
ATOM 1212 C C . LYS B 1 44 ? -74.802 73.380 147.418 1.00 24.41 203 LYS B C 1
ATOM 1213 O O . LYS B 1 44 ? -74.314 73.592 146.309 1.00 23.65 203 LYS B O 1
ATOM 1219 N N . PRO B 1 45 ? -75.071 72.137 147.846 1.00 24.26 204 PRO B N 1
ATOM 1220 C CA . PRO B 1 45 ? -74.806 70.975 146.987 1.00 27.08 204 PRO B CA 1
ATOM 1221 C C . PRO B 1 45 ? -75.420 71.026 145.580 1.00 27.26 204 PRO B C 1
ATOM 1222 O O . PRO B 1 45 ? -76.630 71.204 145.415 1.00 29.89 204 PRO B O 1
ATOM 1226 N N . GLY B 1 46 ? -74.565 70.864 144.575 1.00 27.63 205 GLY B N 1
ATOM 1227 C CA . GLY B 1 46 ? -75.015 70.867 143.192 1.00 29.36 205 GLY B CA 1
ATOM 1228 C C . GLY B 1 46 ? -75.413 72.219 142.630 1.00 29.76 205 GLY B C 1
ATOM 1229 O O . GLY B 1 46 ? -75.988 72.296 141.545 1.00 30.26 205 GLY B O 1
ATOM 1230 N N . GLN B 1 47 ? -75.118 73.286 143.364 1.00 27.45 206 GLN B N 1
ATOM 1231 C CA . GLN B 1 47 ? -75.451 74.630 142.907 1.00 27.85 206 GLN B CA 1
ATOM 1232 C C . GLN B 1 47 ? -74.194 75.470 142.726 1.00 26.72 206 GLN B C 1
ATOM 1233 O O . GLN B 1 47 ? -73.114 75.089 143.178 1.00 27.93 206 GLN B O 1
ATOM 1239 N N . SER B 1 48 ? -74.338 76.611 142.057 1.00 25.10 207 SER B N 1
ATOM 1240 C CA . SER B 1 48 ? -73.211 77.513 141.857 1.00 24.34 207 SER B CA 1
ATOM 1241 C C . SER B 1 48 ? -73.121 78.390 143.104 1.00 22.51 207 SER B C 1
ATOM 1242 O O . SER B 1 48 ? -74.109 78.548 143.829 1.00 22.61 207 SER B O 1
ATOM 1245 N N . PRO B 1 49 ? -71.934 78.959 143.378 1.00 22.20 208 PRO B N 1
ATOM 1246 C CA . PRO B 1 49 ? -71.740 79.817 144.551 1.00 22.14 208 PRO B CA 1
ATOM 1247 C C . PRO B 1 49 ? -72.622 81.052 144.532 1.00 20.78 208 PRO B C 1
ATOM 1248 O O . PRO B 1 49 ? -72.733 81.744 143.515 1.00 22.60 208 PRO B O 1
ATOM 1252 N N . LYS B 1 50 ? -73.246 81.328 145.668 1.00 21.51 209 LYS B N 1
ATOM 1253 C CA . LYS B 1 50 ? -74.112 82.481 145.781 1.00 23.22 209 LYS B CA 1
ATOM 1254 C C . LYS B 1 50 ? -73.437 83.532 146.659 1.00 21.13 209 LYS B C 1
ATOM 1255 O O . LYS B 1 50 ? -73.065 83.260 147.795 1.00 21.12 209 LYS B O 1
ATOM 1261 N N . LEU B 1 51 ? -73.265 84.731 146.115 1.00 20.49 210 LEU B N 1
ATOM 1262 C CA . LEU B 1 51 ? -72.649 85.813 146.867 1.00 17.46 210 LEU B CA 1
ATOM 1263 C C . LEU B 1 51 ? -73.593 86.229 147.983 1.00 19.27 210 LEU B C 1
ATOM 1264 O O . LEU B 1 51 ? -74.750 86.571 147.733 1.00 17.92 210 LEU B O 1
ATOM 1269 N N . LEU B 1 52 ? -73.111 86.198 149.223 1.00 17.06 211 LEU B N 1
ATOM 1270 C CA . LEU B 1 52 ? -73.951 86.575 150.350 1.00 18.84 211 LEU B CA 1
ATOM 1271 C C . LEU B 1 52 ? -73.689 87.985 150.837 1.00 16.93 211 LEU B C 1
ATOM 1272 O O . LEU B 1 52 ? -74.616 88.766 151.064 1.00 17.66 211 LEU B O 1
ATOM 1277 N N . ILE B 1 53 ? -72.406 88.298 150.981 1.00 16.95 212 ILE B N 1
ATOM 1278 C CA . ILE B 1 53 ? -71.964 89.572 151.545 1.00 16.54 212 ILE B CA 1
ATOM 1279 C C . ILE B 1 53 ? -70.717 90.082 150.840 1.00 17.44 212 ILE B C 1
ATOM 1280 O O . ILE B 1 53 ? -69.879 89.290 150.433 1.00 17.28 212 ILE B O 1
ATOM 1285 N N . TYR B 1 54 ? -70.601 91.400 150.690 1.00 17.68 213 TYR B N 1
ATOM 1286 C CA . TYR B 1 54 ? -69.419 91.993 150.079 1.00 16.42 213 TYR B CA 1
ATOM 1287 C C . TYR B 1 54 ? -69.002 93.220 150.901 1.00 18.63 213 TYR B C 1
ATOM 1288 O O . TYR B 1 54 ? -69.761 93.687 151.752 1.00 19.17 213 TYR B O 1
ATOM 1297 N N . TRP B 1 55 ? -67.806 93.739 150.639 1.00 18.27 214 TRP B N 1
ATOM 1298 C CA . TRP B 1 55 ? -67.272 94.880 151.393 1.00 17.50 214 TRP B CA 1
ATOM 1299 C C . TRP B 1 55 ? -67.333 94.539 152.878 1.00 17.95 214 TRP B C 1
ATOM 1300 O O . TRP B 1 55 ? -67.660 95.379 153.723 1.00 18.05 214 TRP B O 1
ATOM 1311 N N . ALA B 1 56 ? -67.033 93.273 153.155 1.00 17.72 215 ALA B N 1
ATOM 1312 C CA . ALA B 1 56 ? -66.985 92.707 154.498 1.00 19.07 215 ALA B CA 1
ATOM 1313 C C . ALA B 1 56 ? -68.289 92.535 155.255 1.00 17.02 215 ALA B C 1
ATOM 1314 O O . ALA B 1 56 ? -68.491 91.513 155.918 1.00 17.68 215 ALA B O 1
ATOM 1316 N N . SER B 1 57 ? -69.183 93.513 155.159 1.00 18.18 216 SER B N 1
ATOM 1317 C CA . SER B 1 57 ? -70.422 93.463 155.931 1.00 17.66 216 SER B CA 1
ATOM 1318 C C . SER B 1 57 ? -71.738 93.786 155.236 1.00 17.71 216 SER B C 1
ATOM 1319 O O . SER B 1 57 ? -72.787 93.746 155.873 1.00 18.96 216 SER B O 1
ATOM 1322 N N . THR B 1 58 ? -71.699 94.121 153.953 1.00 18.91 217 THR B N 1
ATOM 1323 C CA . THR B 1 58 ? -72.930 94.454 153.250 1.00 19.69 217 THR B CA 1
ATOM 1324 C C . THR B 1 58 ? -73.572 93.227 152.619 1.00 17.64 217 THR B C 1
ATOM 1325 O O . THR B 1 58 ? -72.945 92.535 151.818 1.00 19.07 217 THR B O 1
ATOM 1329 N N . ARG B 1 59 ? -74.822 92.965 152.986 1.00 17.57 218 ARG B N 1
ATOM 1330 C CA . ARG B 1 59 ? -75.545 91.823 152.456 1.00 18.06 218 ARG B CA 1
ATOM 1331 C C . ARG B 1 59 ? -76.136 92.099 151.086 1.00 18.70 218 ARG B C 1
ATOM 1332 O O . ARG B 1 59 ? -76.600 93.212 150.805 1.00 19.03 218 ARG B O 1
ATOM 1340 N N . GLU B 1 60 ? -76.093 91.079 150.236 1.00 18.68 219 GLU B N 1
ATOM 1341 C CA . GLU B 1 60 ? -76.706 91.158 148.914 1.00 19.34 219 GLU B CA 1
ATOM 1342 C C . GLU B 1 60 ? -78.206 91.223 149.178 1.00 20.94 219 GLU B C 1
ATOM 1343 O O . GLU B 1 60 ? -78.674 90.826 150.250 1.00 20.25 219 GLU B O 1
ATOM 1349 N N . SER B 1 61 ? -78.972 91.718 148.215 1.00 22.44 220 SER B N 1
ATOM 1350 C CA . SER B 1 61 ? -80.417 91.800 148.410 1.00 23.10 220 SER B CA 1
ATOM 1351 C C . SER B 1 61 ? -81.011 90.400 148.582 1.00 22.66 220 SER B C 1
ATOM 1352 O O . SER B 1 61 ? -80.566 89.442 147.948 1.00 22.18 220 SER B O 1
ATOM 1355 N N . GLY B 1 62 ? -82.002 90.283 149.459 1.00 24.90 221 GLY B N 1
ATOM 1356 C CA . GLY B 1 62 ? -82.640 88.999 149.674 1.00 25.89 221 GLY B CA 1
ATOM 1357 C C . GLY B 1 62 ? -81.994 88.092 150.702 1.00 24.39 221 GLY B C 1
ATOM 1358 O O . GLY B 1 62 ? -82.649 87.192 151.228 1.00 27.53 221 GLY B O 1
ATOM 1359 N N . VAL B 1 63 ? -80.716 88.314 150.992 1.00 22.38 222 VAL B N 1
ATOM 1360 C CA . VAL B 1 63 ? -80.015 87.482 151.975 1.00 19.73 222 VAL B CA 1
ATOM 1361 C C . VAL B 1 63 ? -80.587 87.773 153.359 1.00 20.47 222 VAL B C 1
ATOM 1362 O O . VAL B 1 63 ? -80.671 88.929 153.770 1.00 20.53 222 VAL B O 1
ATOM 1366 N N . PRO B 1 64 ? -81.014 86.725 154.084 1.00 20.87 223 PRO B N 1
ATOM 1367 C CA . PRO B 1 64 ? -81.585 86.912 155.423 1.00 21.26 223 PRO B CA 1
ATOM 1368 C C . PRO B 1 64 ? -80.598 87.533 156.398 1.00 19.89 223 PRO B C 1
ATOM 1369 O O . PRO B 1 64 ? -79.391 87.268 156.328 1.00 19.25 223 PRO B O 1
ATOM 1373 N N . ASP B 1 65 ? -81.104 88.366 157.305 1.00 17.87 224 ASP B N 1
ATOM 1374 C CA . ASP B 1 65 ? -80.229 89.031 158.252 1.00 17.72 224 ASP B CA 1
ATOM 1375 C C . ASP B 1 65 ? -79.707 88.123 159.360 1.00 18.18 224 ASP B C 1
ATOM 1376 O O . ASP B 1 65 ? -79.097 88.591 160.316 1.00 18.08 224 ASP B O 1
ATOM 1381 N N . ARG B 1 66 ? -79.932 86.819 159.205 1.00 18.83 225 ARG B N 1
ATOM 1382 C CA . ARG B 1 66 ? -79.396 85.833 160.147 1.00 18.91 225 ARG B CA 1
ATOM 1383 C C . ARG B 1 66 ? -77.905 85.716 159.808 1.00 20.34 225 ARG B C 1
ATOM 1384 O O . ARG B 1 66 ? -77.110 85.227 160.613 1.00 19.76 225 ARG B O 1
ATOM 1392 N N . PHE B 1 67 ? -77.544 86.147 158.598 1.00 17.62 226 PHE B N 1
ATOM 1393 C CA . PHE B 1 67 ? -76.154 86.110 158.134 1.00 17.32 226 PHE B CA 1
ATOM 1394 C C . PHE B 1 67 ? -75.507 87.464 158.409 1.00 17.76 226 PHE B C 1
ATOM 1395 O O . PHE B 1 67 ? -75.991 88.486 157.938 1.00 19.67 226 PHE B O 1
ATOM 1403 N N . THR B 1 68 ? -74.419 87.473 159.173 1.00 17.53 227 THR B N 1
ATOM 1404 C CA . THR B 1 68 ? -73.725 88.718 159.475 1.00 19.45 227 THR B CA 1
ATOM 1405 C C . THR B 1 68 ? -72.240 88.632 159.170 1.00 19.24 227 THR B C 1
ATOM 1406 O O . THR B 1 68 ? -71.552 87.737 159.661 1.00 19.39 227 THR B O 1
ATOM 1410 N N . GLY B 1 69 ? -71.750 89.571 158.364 1.00 17.97 228 GLY B N 1
ATOM 1411 C CA . GLY B 1 69 ? -70.334 89.610 158.039 1.00 20.03 228 GLY B CA 1
ATOM 1412 C C . GLY B 1 69 ? -69.696 90.725 158.851 1.00 19.42 228 GLY B C 1
ATOM 1413 O O . GLY B 1 69 ? -70.279 91.799 159.000 1.00 19.21 228 GLY B O 1
ATOM 1414 N N . SER B 1 70 ? -68.511 90.480 159.392 1.00 18.66 229 SER B N 1
ATOM 1415 C CA . SER B 1 70 ? -67.842 91.497 160.195 1.00 19.56 229 SER B CA 1
ATOM 1416 C C . SER B 1 70 ? -66.327 91.398 160.073 1.00 20.39 229 SER B C 1
ATOM 1417 O O . SER B 1 70 ? -65.809 90.493 159.422 1.00 21.06 229 SER B O 1
ATOM 1420 N N . GLY B 1 71 ? -65.619 92.337 160.696 1.00 23.72 230 GLY B N 1
ATOM 1421 C CA . GLY B 1 71 ? -64.167 92.318 160.638 1.00 23.15 230 GLY B CA 1
ATOM 1422 C C . 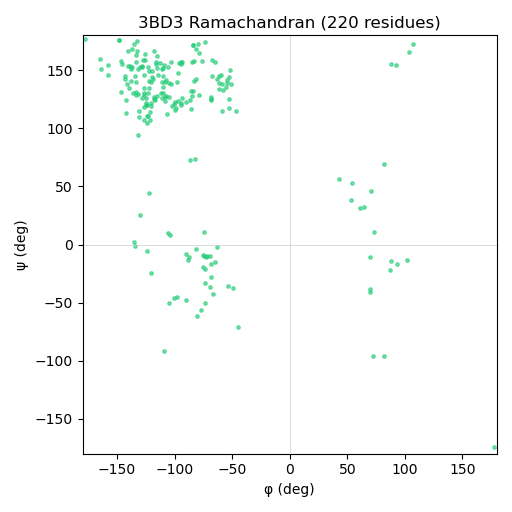GLY B 1 71 ? -63.583 93.405 159.756 1.00 25.93 230 GLY B C 1
ATOM 1423 O O . GLY B 1 71 ? -64.313 94.107 159.061 1.00 25.93 230 GLY B O 1
ATOM 1424 N N . SER B 1 72 ? -62.262 93.548 159.780 1.00 25.67 231 SER B N 1
ATOM 1425 C CA . SER B 1 72 ? -61.597 94.564 158.972 1.00 27.49 231 SER B CA 1
ATOM 1426 C C . SER B 1 72 ? -60.105 94.278 158.886 1.00 26.98 231 SER B C 1
ATOM 1427 O O . SER B 1 72 ? -59.560 93.556 159.719 1.00 28.66 231 SER B O 1
ATOM 1430 N N . GLY B 1 73 ? -59.452 94.838 157.874 1.00 26.66 232 GLY B N 1
ATOM 1431 C CA . GLY B 1 73 ? -58.024 94.635 157.706 1.00 27.27 232 GLY B CA 1
ATOM 1432 C C . GLY B 1 73 ? -57.611 93.254 157.229 1.00 27.07 232 GLY B C 1
ATOM 1433 O O . GLY B 1 73 ? -57.626 92.980 156.030 1.00 27.28 232 GLY B O 1
ATOM 1434 N N . THR B 1 74 ? -57.255 92.381 158.169 1.00 24.54 233 THR B N 1
ATOM 1435 C CA . THR B 1 74 ? -56.801 91.030 157.849 1.00 25.85 233 THR B CA 1
ATOM 1436 C C . THR B 1 74 ? -57.610 89.926 158.529 1.00 24.85 233 THR B C 1
ATOM 1437 O O . THR B 1 74 ? -57.391 88.746 158.263 1.00 26.04 233 THR B O 1
ATOM 1441 N N . ASP B 1 75 ? -58.537 90.304 159.405 1.00 24.85 234 ASP B N 1
ATOM 1442 C CA . ASP B 1 75 ? -59.353 89.327 160.122 1.00 24.64 234 ASP B CA 1
ATOM 1443 C C . ASP B 1 75 ? -60.842 89.577 159.939 1.00 23.17 234 ASP B C 1
ATOM 1444 O O . ASP B 1 75 ? -61.352 90.651 160.274 1.00 22.19 234 ASP B O 1
ATOM 1449 N N . PHE B 1 76 ? -61.539 88.573 159.417 1.00 22.25 235 PHE B N 1
ATOM 1450 C CA . PHE B 1 76 ? -62.971 88.693 159.156 1.00 21.43 235 PHE B CA 1
ATOM 1451 C C . PHE B 1 76 ? -63.757 87.486 159.659 1.00 19.68 235 PHE B C 1
ATOM 1452 O O . PHE B 1 76 ? -63.204 86.403 159.833 1.00 21.91 235 PHE B O 1
ATOM 1460 N N . THR B 1 77 ? -65.051 87.675 159.905 1.00 20.13 236 THR B N 1
ATOM 1461 C CA . THR B 1 77 ? -65.886 86.580 160.371 1.00 19.32 236 THR B CA 1
ATOM 1462 C C . THR B 1 77 ? -67.265 86.597 159.734 1.00 20.49 236 THR B C 1
ATOM 1463 O O . THR B 1 77 ? -67.758 87.649 159.315 1.00 18.54 236 THR B O 1
ATOM 1467 N N . LEU B 1 78 ? -67.865 85.413 159.648 1.00 20.13 237 LEU B N 1
ATOM 1468 C CA . LEU B 1 78 ? -69.223 85.243 159.135 1.00 18.61 237 LEU B CA 1
ATOM 1469 C C . LEU B 1 78 ? -69.955 84.549 160.267 1.00 19.56 237 LEU B C 1
ATOM 1470 O O . LEU B 1 78 ? -69.468 83.558 160.804 1.00 19.31 237 LEU B O 1
ATOM 1475 N N . THR B 1 79 ? -71.115 85.078 160.639 1.00 19.16 238 THR B N 1
ATOM 1476 C CA . THR B 1 79 ? -71.905 84.498 161.710 1.00 21.63 238 THR B CA 1
ATOM 1477 C C . THR B 1 79 ? -73.278 84.147 161.156 1.00 19.94 238 THR B C 1
ATOM 1478 O O . THR B 1 79 ? -73.823 84.882 160.333 1.00 19.32 238 THR B O 1
ATOM 1482 N N . ILE B 1 80 ? -73.818 83.008 161.571 1.00 19.57 239 ILE B N 1
ATOM 1483 C CA . ILE B 1 80 ? -75.140 82.602 161.124 1.00 17.59 239 ILE B CA 1
ATOM 1484 C C . ILE B 1 80 ? -75.936 82.196 162.354 1.00 19.83 239 ILE B C 1
ATOM 1485 O O . ILE B 1 80 ? -75.595 81.229 163.039 1.00 19.87 239 ILE B O 1
ATOM 1490 N N . SER B 1 81 ? -76.984 82.954 162.653 1.00 20.24 240 SER B N 1
ATOM 1491 C CA . SER B 1 81 ? -77.820 82.648 163.801 1.00 19.28 240 SER B CA 1
ATOM 1492 C C . SER B 1 81 ? -78.987 81.791 163.338 1.00 19.74 240 SER B C 1
ATOM 1493 O O . SER B 1 81 ? -79.334 81.794 162.155 1.00 18.50 240 SER B O 1
ATOM 1496 N N . SER B 1 82 ? -79.575 81.047 164.274 1.00 18.30 241 SER B N 1
ATOM 1497 C CA . SER B 1 82 ? -80.714 80.174 163.990 1.00 19.00 241 SER B CA 1
ATOM 1498 C C . SER B 1 82 ? -80.559 79.392 162.689 1.00 20.63 241 SER B C 1
ATOM 1499 O O . SER B 1 82 ? -81.408 79.456 161.802 1.00 21.72 241 SER B O 1
ATOM 1502 N N . VAL B 1 83 ? -79.464 78.644 162.597 1.00 20.82 242 VAL B N 1
ATOM 1503 C CA . VAL B 1 83 ? -79.165 77.858 161.406 1.00 20.96 242 VAL B CA 1
ATOM 1504 C C . VAL B 1 83 ? -80.307 76.914 161.066 1.00 22.80 242 VAL B C 1
ATOM 1505 O O . VAL B 1 83 ? -80.868 76.249 161.940 1.00 24.63 242 VAL B O 1
ATOM 1509 N N . GLN B 1 84 ? -80.652 76.869 159.783 1.00 24.36 243 GLN B N 1
ATOM 1510 C CA . GLN B 1 84 ? -81.720 76.010 159.296 1.00 26.73 243 GLN B CA 1
ATOM 1511 C C . GLN B 1 84 ? -81.151 74.953 158.362 1.00 27.48 243 GLN B C 1
ATOM 1512 O O . GLN B 1 84 ? -80.031 75.087 157.864 1.00 25.65 243 GLN B O 1
ATOM 1518 N N . ALA B 1 85 ? -81.924 73.898 158.135 1.00 28.42 244 ALA B N 1
ATOM 1519 C CA . ALA B 1 85 ? -81.484 72.803 157.283 1.00 29.47 244 ALA B CA 1
ATOM 1520 C C . ALA B 1 85 ? -81.026 73.264 155.906 1.00 28.97 244 ALA B C 1
ATOM 1521 O O . ALA B 1 85 ? -80.080 72.706 155.337 1.00 29.77 244 ALA B O 1
ATOM 1523 N N . GLU B 1 86 ? -81.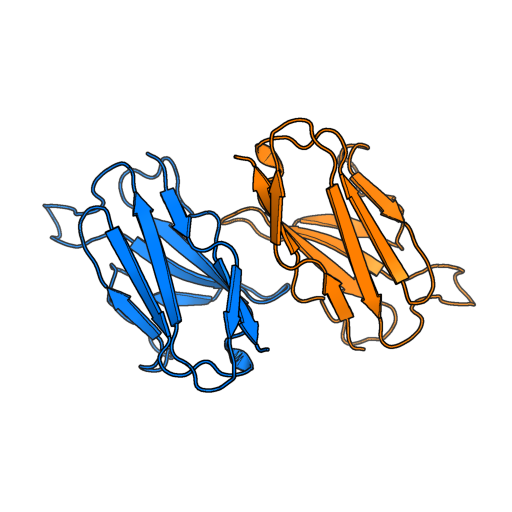691 74.285 155.374 1.00 28.40 245 GLU B N 1
ATOM 1524 C CA . GLU B 1 86 ? -81.361 74.804 154.050 1.00 29.37 245 GLU B CA 1
ATOM 1525 C C . GLU B 1 86 ? -80.017 75.521 153.989 1.00 27.70 245 GLU B C 1
ATOM 1526 O O . GLU B 1 86 ? -79.543 75.845 152.899 1.00 26.92 245 GLU B O 1
ATOM 1532 N N . ASP B 1 87 ? -79.405 75.774 155.144 1.00 23.96 246 ASP B N 1
ATOM 1533 C CA . ASP B 1 87 ? -78.110 76.453 155.171 1.00 21.64 246 ASP B CA 1
ATOM 1534 C C . ASP B 1 87 ? -76.955 75.491 154.891 1.00 19.32 246 ASP B C 1
ATOM 1535 O O . ASP B 1 87 ? -75.798 75.909 154.831 1.00 21.08 246 ASP B O 1
ATOM 1540 N N . LEU B 1 88 ? -77.269 74.205 154.748 1.00 21.89 247 LEU B N 1
ATOM 1541 C CA . LEU B 1 88 ? -76.253 73.193 154.453 1.00 21.93 247 LEU B CA 1
ATOM 1542 C C . LEU B 1 88 ? -75.475 73.673 153.230 1.00 20.83 247 LEU B C 1
ATOM 1543 O O . LEU B 1 88 ? -76.048 73.818 152.153 1.00 21.39 247 LEU B O 1
ATOM 1548 N N . ALA B 1 89 ? -74.176 73.909 153.394 1.00 19.81 248 ALA B N 1
ATOM 1549 C CA . ALA B 1 89 ? -73.358 74.410 152.299 1.00 17.44 248 ALA B CA 1
ATOM 1550 C C . ALA B 1 89 ? -71.898 74.558 152.709 1.00 19.16 248 ALA B C 1
ATOM 1551 O O . ALA B 1 89 ? -71.527 74.298 153.859 1.00 19.90 248 ALA B O 1
ATOM 1553 N N . VAL B 1 90 ? -71.066 74.942 151.747 1.00 18.12 249 VAL B N 1
ATOM 1554 C CA . VAL B 1 90 ? -69.670 75.230 152.030 1.00 18.96 249 VAL B CA 1
ATOM 1555 C C . VAL B 1 90 ? -69.609 76.749 151.856 1.00 19.44 249 VAL B C 1
ATOM 1556 O O . VAL B 1 90 ? -70.096 77.288 150.859 1.00 18.17 249 VAL B O 1
ATOM 1560 N N . TYR B 1 91 ? -69.030 77.436 152.833 1.00 16.58 250 TYR B N 1
ATOM 1561 C CA . TYR B 1 91 ? -68.934 78.893 152.796 1.00 17.04 250 TYR B CA 1
ATOM 1562 C C . T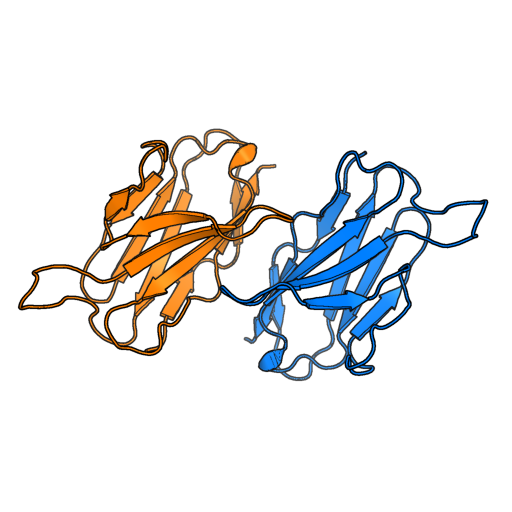YR B 1 91 ? -67.501 79.318 152.530 1.00 18.25 250 TYR B C 1
ATOM 1563 O O . TYR B 1 91 ? -66.581 78.893 153.230 1.00 17.87 250 TYR B O 1
ATOM 1572 N N . TYR B 1 92 ? -67.314 80.152 151.512 1.00 16.38 251 TYR B N 1
ATOM 1573 C CA . TYR B 1 92 ? -65.983 80.614 151.134 1.00 19.30 251 TYR B CA 1
ATOM 1574 C C . TYR B 1 92 ? -65.839 82.121 151.234 1.00 18.59 251 TYR B C 1
ATOM 1575 O O . TYR B 1 92 ? -66.793 82.855 150.969 1.00 18.69 251 TYR B O 1
ATOM 1584 N N . CYS B 1 93 ? -64.662 82.588 151.634 1.00 18.22 252 CYS B N 1
ATOM 1585 C CA . CYS B 1 93 ? -64.438 84.021 151.634 1.00 18.70 252 CYS B CA 1
ATOM 1586 C C . CYS B 1 93 ? -63.590 84.290 150.408 1.00 19.24 252 CYS B C 1
ATOM 1587 O O . CYS B 1 93 ? -62.906 83.394 149.909 1.00 20.37 252 CYS B O 1
ATOM 1590 N N . LYS B 1 94 ? -63.638 85.525 149.921 1.00 18.15 253 LYS B N 1
ATOM 1591 C CA . LYS B 1 94 ? -62.904 85.904 148.721 1.00 19.30 253 LYS B CA 1
ATOM 1592 C C . LYS B 1 94 ? -62.436 87.351 148.824 1.00 19.00 253 LYS B C 1
ATOM 1593 O O . LYS B 1 94 ? -63.222 88.229 149.166 1.00 19.47 253 LYS B O 1
ATOM 1599 N N . GLN B 1 95 ? -61.158 87.597 148.541 1.00 19.82 254 GLN B N 1
ATOM 1600 C CA . GLN B 1 95 ? -60.631 88.955 148.582 1.00 20.66 254 GLN B CA 1
ATOM 1601 C C . GLN B 1 95 ? -60.622 89.508 147.174 1.00 20.88 254 GLN B C 1
ATOM 1602 O O . GLN B 1 95 ? -60.315 88.789 146.217 1.00 23.18 254 GLN B O 1
ATOM 1608 N N . SER B 1 96 ? -60.977 90.781 147.053 1.00 21.52 255 SER B N 1
ATOM 1609 C CA . SER B 1 96 ? -60.995 91.452 145.758 1.00 22.33 255 SER B CA 1
ATOM 1610 C C . SER B 1 96 ? -60.247 92.782 145.847 1.00 25.16 255 SER B C 1
ATOM 1611 O O . SER B 1 96 ? -60.499 93.704 145.069 1.00 26.48 255 SER B O 1
ATOM 1614 N N . TYR B 1 97 ? -59.323 92.871 146.801 1.00 28.06 256 TYR B N 1
ATOM 1615 C CA . TYR B 1 97 ? -58.535 94.085 146.999 1.00 32.08 256 TYR B CA 1
ATOM 1616 C C . TYR B 1 97 ? -57.492 94.235 145.894 1.00 35.18 256 TYR B C 1
ATOM 1617 O O . TYR B 1 97 ? -57.373 95.297 145.273 1.00 34.59 256 TYR B O 1
ATOM 1626 N N . TYR B 1 98 ? -56.735 93.169 145.656 1.00 36.96 257 TYR B N 1
ATOM 1627 C CA . TYR B 1 98 ? -55.711 93.173 144.619 1.00 42.56 257 TYR B CA 1
ATOM 1628 C C . TYR B 1 98 ? -56.173 92.305 143.460 1.00 43.78 257 TYR B C 1
ATOM 1629 O O . TYR B 1 98 ? -56.767 91.250 143.674 1.00 43.44 257 TYR B O 1
ATOM 1638 N N . HIS B 1 99 ? -55.913 92.748 142.233 1.00 45.42 258 HIS B N 1
ATOM 1639 C CA . HIS B 1 99 ? -56.315 91.966 141.075 1.00 47.70 258 HIS B CA 1
ATOM 1640 C C . HIS B 1 99 ? -55.798 90.548 141.222 1.00 46.70 258 HIS B C 1
ATOM 16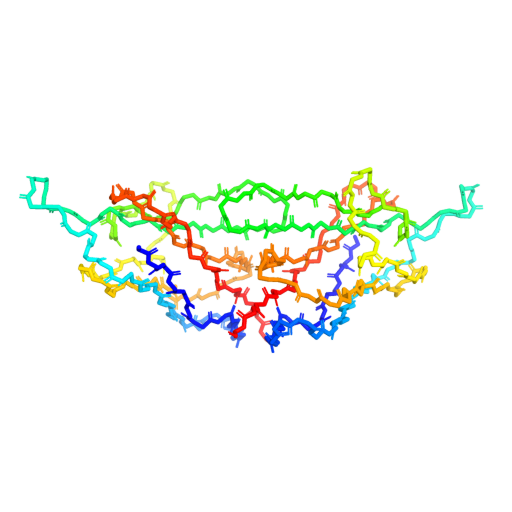41 O O . HIS B 1 99 ? -54.757 90.321 141.839 1.00 48.52 258 HIS B O 1
ATOM 1648 N N . MET B 1 100 ? -56.535 89.605 140.646 1.00 45.26 259 MET B N 1
ATOM 1649 C CA . MET B 1 100 ? -56.232 88.182 140.742 1.00 43.26 259 MET B CA 1
ATOM 1650 C C . MET B 1 100 ? -56.817 87.821 142.100 1.00 39.69 259 MET B C 1
ATOM 1651 O O . MET B 1 100 ? -56.096 87.561 143.066 1.00 39.70 259 MET B O 1
ATOM 1656 N N . TYR B 1 101 ? -58.143 87.847 142.161 1.00 34.42 260 TYR B N 1
ATOM 1657 C CA . TYR B 1 101 ? -58.878 87.544 143.380 1.00 31.25 260 TYR B CA 1
ATOM 1658 C C . TYR B 1 101 ? -58.566 86.123 143.849 1.00 29.98 260 TYR B C 1
ATOM 1659 O O . TYR B 1 101 ? -58.337 85.232 143.036 1.00 29.90 260 TYR B O 1
ATOM 1668 N N . THR B 1 102 ? -58.548 85.919 145.165 1.00 28.31 261 THR B N 1
ATOM 1669 C CA . THR B 1 102 ? -58.269 84.605 145.736 1.00 27.81 261 THR B CA 1
ATOM 1670 C C . THR B 1 102 ? -59.343 84.210 146.741 1.00 26.63 261 THR B C 1
ATOM 1671 O O . THR B 1 102 ? -59.971 85.069 147.351 1.00 25.47 261 THR B O 1
ATOM 1675 N N . PHE B 1 103 ? -59.524 82.904 146.914 1.00 25.95 262 PHE B N 1
ATOM 1676 C CA . PHE B 1 103 ? -60.524 82.363 147.824 1.00 24.89 262 PHE B CA 1
ATOM 1677 C C . PHE B 1 103 ? -59.932 81.569 148.975 1.00 24.15 262 PHE B C 1
ATOM 1678 O O . PHE B 1 103 ? -58.830 81.030 148.878 1.00 25.16 262 PHE B O 1
ATOM 1686 N N . GLY B 1 104 ? -60.689 81.489 150.065 1.00 24.23 263 GLY B N 1
ATOM 1687 C CA . GLY B 1 104 ? -60.264 80.682 151.189 1.00 23.11 263 GLY B CA 1
ATOM 1688 C C . GLY B 1 104 ? -60.671 79.272 150.791 1.00 21.22 263 GLY B C 1
ATOM 1689 O O . GLY B 1 104 ? -61.421 79.102 149.825 1.00 21.31 263 GLY B O 1
ATOM 1690 N N . SER B 1 105 ? -60.199 78.265 151.523 1.00 23.14 264 SER B N 1
ATOM 1691 C CA . SER B 1 105 ? -60.509 76.865 151.211 1.00 23.05 264 SER B CA 1
ATOM 1692 C C . SER B 1 105 ? -61.926 76.430 151.604 1.00 22.38 264 SER B C 1
ATOM 1693 O O . SER B 1 105 ? -62.356 75.324 151.271 1.00 23.01 264 SER B O 1
ATOM 1696 N N . GLY B 1 106 ? -62.633 77.296 152.330 1.00 22.15 265 GLY B N 1
ATOM 1697 C CA . GLY B 1 106 ? -64.003 77.008 152.721 1.00 21.75 265 GLY B CA 1
ATOM 1698 C C . GLY B 1 106 ? -64.279 76.338 154.054 1.00 22.99 265 GLY B C 1
ATOM 1699 O O . GLY B 1 106 ? -63.428 75.647 154.615 1.00 24.55 265 GLY B O 1
ATOM 1700 N N . THR B 1 107 ? -65.484 76.573 154.568 1.00 20.67 266 THR B N 1
ATOM 1701 C CA . THR B 1 107 ? -65.939 75.973 155.821 1.00 18.68 266 THR B CA 1
ATOM 1702 C C . THR B 1 107 ? -67.249 75.265 155.511 1.00 20.48 266 THR B C 1
ATOM 1703 O O . THR B 1 107 ? -68.210 75.884 155.060 1.00 20.07 266 THR B O 1
ATOM 1707 N N . LYS B 1 108 ? -67.275 73.961 155.744 1.00 19.66 267 LYS B N 1
ATOM 1708 C CA . LYS B 1 108 ? -68.459 73.166 155.489 1.00 21.24 267 LYS B CA 1
ATOM 1709 C C . LYS B 1 108 ? -69.390 73.222 156.696 1.00 21.91 267 LYS B C 1
ATOM 1710 O O . LYS B 1 108 ? -68.950 73.056 157.834 1.00 23.11 267 LYS B O 1
ATOM 1716 N N . LEU B 1 109 ? -70.671 73.480 156.440 1.00 19.86 268 LEU B N 1
ATOM 1717 C CA . LEU B 1 109 ? -71.680 73.541 157.495 1.00 19.72 268 LEU B CA 1
ATOM 1718 C C . LEU B 1 109 ? -72.720 72.461 157.257 1.00 21.15 268 LEU B C 1
ATOM 1719 O O . LEU B 1 109 ? -73.289 72.363 156.171 1.00 20.61 268 LEU B O 1
ATOM 1724 N N . GLU B 1 110 ? -72.972 71.645 158.272 1.00 22.83 269 GLU B N 1
ATOM 1725 C CA . GLU B 1 110 ? -73.968 70.594 158.142 1.00 25.05 269 GLU B CA 1
ATOM 1726 C C . GLU B 1 110 ? -74.891 70.643 159.354 1.00 26.30 269 GLU B C 1
ATOM 1727 O O . GLU B 1 110 ? -74.482 71.065 160.436 1.00 24.97 269 GLU B O 1
ATOM 1733 N N . ILE B 1 111 ? -76.137 70.227 159.155 1.00 29.91 270 ILE B N 1
ATOM 1734 C CA . ILE B 1 111 ? -77.136 70.224 160.219 1.00 36.32 270 ILE B CA 1
ATOM 1735 C C . ILE B 1 111 ? -77.675 68.814 160.427 1.00 39.70 270 ILE B C 1
ATOM 1736 O O . ILE B 1 111 ? -78.332 68.259 159.548 1.00 40.53 270 ILE B O 1
ATOM 1741 N N . LYS B 1 112 ? -77.400 68.240 161.593 1.00 43.74 271 LYS B N 1
ATOM 1742 C CA . LYS B 1 112 ? -77.863 66.893 161.904 1.00 47.88 271 LYS B CA 1
ATOM 1743 C C . LYS B 1 112 ? -79.085 66.924 162.816 1.00 48.91 271 LYS B C 1
ATOM 1744 O O . LYS B 1 112 ? -80.136 66.383 162.408 1.00 50.46 271 LYS B O 1
#

Foldseek 3Di:
DAKAKDDQEAEAAFFAKDKIKIFDPWFQADPPVRFGAKWKWWAAPPDDIHTAGGSQAHGDPPHDPQWGKDDGTTMIMIMGRGDDPVRFTWMWMAGDGPPPDGIYPTYGYYYD/DAKAKDDQEAEEAAQAKDKIKIFDPWFQADPVVRFRAKWKWWAAPPGDTDTAAGSQAHGDPPRDPLWGWDDGTTMIMIMGGRDDQRSQTWMKMWGDSDPPIDIYPTYGYHHD

Nearest PDB structures (foldseek):
  2gki-assembly1_A  TM=9.628E-01  e=1.458E-19  Mus musculus
  8fym-assembly4_G  TM=9.795E-01  e=1.439E-18  Mus musculus
  5lve-assembly1_A  TM=9.634E-01  e=4.641E-18  Homo sapiens
  7tn9-assembly1_B  TM=9.672E-01  e=7.494E-18  Mus musculus
  6xkr-assembly1_L  TM=9.805E-01  e=3.327E-17  Homo sapiens

Radius of gyration: 18.44 Å; Cα contacts (8 Å, |Δi|>4): 602; chains: 2; bounding box: 36×59×37 Å

Solvent-accessible surface area: 10885 Å² total; per-residue (Å²): 30,87,7,56,17,59,54,24,38,34,62,23,48,74,47,80,140,8,73,2,35,0,115,8,61,84,48,0,71,15,78,214,78,161,82,12,54,2,12,0,49,14,5,48,36,39,104,92,85,85,52,0,0,66,114,4,73,44,86,51,101,80,13,56,114,41,7,55,3,50,39,71,17,59,64,0,32,0,25,0,43,41,0,68,68,95,2,69,8,2,0,12,0,39,0,54,80,112,98,122,113,37,47,0,28,0,0,4,2,41,48,192,56,100,15,58,18,58,52,28,41,31,51,20,54,74,48,82,136,7,73,2,42,1,109,2,69,75,47,0,63,34,92,197,41,161,71,17,40,2,12,0,38,6,5,53,35,44,106,89,44,89,51,0,0,64,107,5,71,54,104,61,116,83,7,61,109,47,6,72,4,48,40,66,16,47,90,1,42,0,29,0,41,60,1,86,74,93,3,45,3,2,0,3,0,39,0,38,62,103,167,164,104,38,57,0,56,0,0,2,0,39,38,184